Protein AF-A0A4P6JLP0-F1 (afdb_monomer)

Organism: Ktedonosporobacter rubrisoli (NCBI:txid2509675)

Solvent-accessible surface area (backbone atoms only — not comparable to full-atom values): 18910 Å² total; per-residue (Å²): 114,84,68,71,49,72,68,61,46,34,69,76,39,61,68,60,22,51,52,50,53,53,49,49,52,59,47,71,65,43,81,76,51,54,74,68,53,52,39,51,49,50,52,50,49,28,46,74,47,78,43,69,52,71,63,39,50,33,46,54,46,51,35,43,76,72,69,50,52,74,64,57,56,50,51,51,42,60,55,34,20,90,75,70,31,54,70,46,33,48,55,49,49,55,46,51,52,51,52,33,56,62,68,67,58,84,73,86,77,82,74,86,75,62,82,87,72,53,50,94,35,85,45,76,57,68,68,62,45,52,55,34,38,73,75,35,54,69,57,26,53,50,51,48,52,53,40,23,55,49,60,33,43,78,97,59,53,67,44,55,53,26,54,49,50,47,48,48,24,33,75,71,63,47,64,53,74,69,34,54,54,33,50,53,52,21,45,75,47,70,46,47,74,65,38,54,54,44,50,37,61,44,41,29,80,83,33,53,70,39,21,49,52,39,48,51,42,51,49,41,59,75,36,71,40,52,97,43,71,70,43,68,75,33,53,24,43,34,41,57,76,41,81,46,81,44,85,73,41,77,68,50,96,86,46,42,27,33,35,38,40,40,37,33,34,40,39,36,72,32,38,34,36,44,34,47,34,44,31,44,31,48,34,45,83,68,62,24,31,41,36,39,37,40,32,41,39,42,38,27,52,78,80,39,46,32,32,36,35,32,39,37,39,37,37,29,41,69,87,54,46,32,44,34,40,36,35,41,42,77,70,46,25,31,75,72,29,48,40,32,37,36,39,34,44,37,41,36,48,91,55,41,31,41,36,38,38,35,34,33,51,53,120

InterPro domains:
  IPR003779 Alkyl hydroperoxide reductase AhpD/CMD-like 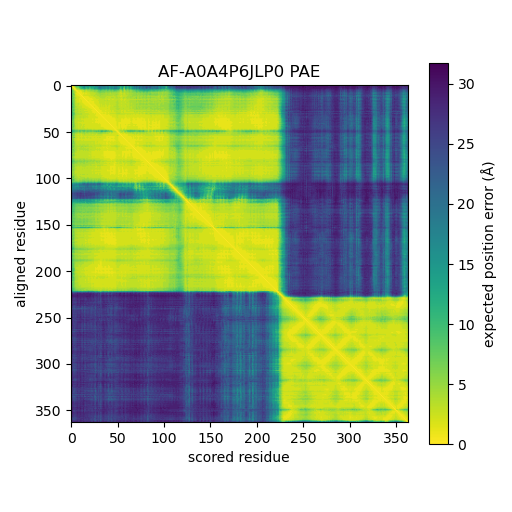[PF02627] (139-218)
  IPR021607 Protein of unknown function DUF3224 [PF11528] (239-353)
  IPR023159 SO1590-like superfamily [G3DSA:2.40.350.10] (233-363)
  IPR023159 SO1590-like superfamily [SSF159238] (255-354)
  IPR029032 AhpD-like [G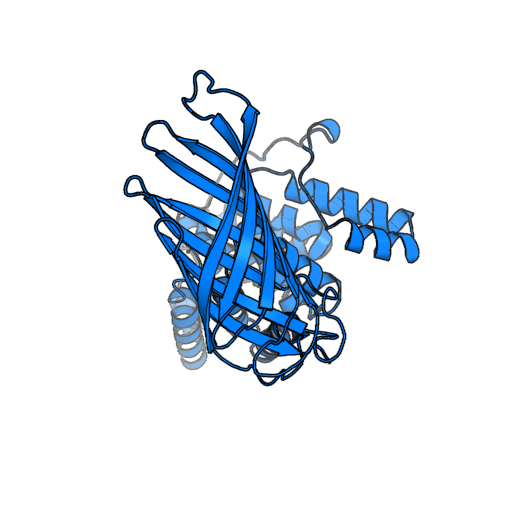3DSA:1.20.1290.10] (2-231)
  IPR029032 AhpD-like [SSF69118] (7-223)
  IPR052512 4-carboxymuconolactone decarboxylase/NDH-1 regulator [PTHR33570] (131-222)

Sequence (363 aa):
MKLASEERVMALDPVFGQMGIEAGRSIWSIEELTMREKTFLCLVADVCHPHLGLPFELHVGMGMKQGLTLEDFREVLRHLGPYAGYTACAMAFERLIEIARQMGIKEPLESPRPEADVALAPGYPTGVLDDLRQLDETFAAYVASHAHRVFGRGRLSRRERTLIWLAVDVLYQTLDASFLAHVDLALQSGVSRQDLRAVFRFLAEFGLPKAWRGLHALNNYFGRLPETRQYGPIASEIEVMDYQVKSIAERDESGLSLIETRLLEKFTGGLVGMGWADHVRVVSIDGSATFTGVERIKGTLDGLTGSFTLTATGSTDSAGMVHGNWEVVPGSGTGELTSLRGHGEFTAQEHHASNTTTYWFAS

Mean predicted aligned error: 13.91 Å

Radius of gyration: 25.79 Å; Cα contacts (8 Å, |Δi|>4): 644; chains: 1; bounding box: 56×48×69 Å

Nearest PDB structures (foldseek):
  2q03-assembly1_B  TM=9.236E-01  e=1.737E-08  Shewanella denitrificans OS217
  2ooj-assembly1_B  TM=7.298E-01  e=6.660E-07  Shewanella oneidensis MR-1
  8xua-assembly2_D  TM=3.296E-01  e=1.671E+00  Vibrio harveyi
  7brs-assembly4_D  TM=3.087E-01  e=1.178E+00  Escherichia coli K-12

Secondary structure (DSSP, 8-state):
-PPP-HHHHHTT-HHHHHHHHHHHHHHHT-TTS-HHHHHHHHHHHHHHTT-TTHHHHHHHHHHHHTT--HHHHHHHHHHHHHHH-HHHHHHHHHHHHHHHHHTT---PPPPPPPGGG------S-HHHHHHHHHH-HHHHHHHHHHHHHHHT-SSS-HHHHHHHHHHHHHHHT--SHHHHHHHHHHHHTT--HHHHHHHHHHHGGG-HHHHHHHHHHHHHHHTSS-S---EEEEEEEEEEEEEEEEEEE---TTS-EEEEEEEEEEEEESEEEEEEEEEEEEE-TTS-EEEEEEEEEEEEETTEEEEEEEEEEEEE-TTS-EEEEEEEPTT---GGGTTEEEEEEEEEETTEEEEEEEEEE--

pLDDT: mean 90.1, std 11.22, range [40.38, 98.69]

Structure (mmCIF, N/CA/C/O backbone):
data_AF-A0A4P6JLP0-F1
#
_entry.id   AF-A0A4P6JLP0-F1
#
loop_
_atom_site.group_PDB
_atom_site.id
_atom_site.type_symbol
_atom_site.label_atom_id
_atom_site.label_alt_id
_atom_site.label_comp_id
_atom_site.label_asym_id
_atom_site.label_entity_id
_atom_site.label_seq_id
_atom_site.pdbx_PDB_ins_code
_atom_site.Cartn_x
_atom_site.Cartn_y
_atom_site.Cartn_z
_atom_site.occupancy
_atom_site.B_iso_or_equiv
_atom_site.auth_seq_id
_atom_site.auth_comp_id
_atom_site.auth_asym_id
_atom_site.auth_atom_id
_atom_site.pdbx_PDB_model_num
ATOM 1 N N . MET A 1 1 ? -9.140 6.592 36.413 1.00 46.56 1 MET A N 1
ATOM 2 C CA . MET A 1 1 ? -9.675 5.253 36.075 1.00 46.56 1 MET A CA 1
ATOM 3 C C . MET A 1 1 ? -8.513 4.402 35.578 1.00 46.56 1 MET A C 1
ATOM 5 O O . MET A 1 1 ? -7.667 4.956 34.885 1.00 46.56 1 MET A O 1
ATOM 9 N N . LYS A 1 2 ? -8.400 3.120 35.959 1.00 51.47 2 LYS A N 1
ATOM 10 C CA . LYS A 1 2 ? -7.419 2.227 35.312 1.00 51.47 2 LYS A CA 1
ATOM 11 C C . LYS A 1 2 ? -7.841 2.063 33.847 1.00 51.47 2 LYS A C 1
ATOM 13 O O . LYS A 1 2 ? -9.028 1.876 33.595 1.00 51.47 2 LYS A O 1
ATOM 18 N N . LEU A 1 3 ? -6.890 2.177 32.918 1.00 54.88 3 LEU A N 1
ATOM 19 C CA . LEU A 1 3 ? -7.106 1.864 31.502 1.00 54.88 3 LEU A CA 1
ATOM 20 C C . LEU A 1 3 ? -7.771 0.493 31.369 1.00 54.88 3 LEU A C 1
ATOM 22 O O . LEU A 1 3 ? -7.508 -0.394 32.187 1.00 54.88 3 LEU A O 1
ATOM 26 N N . ALA A 1 4 ? -8.608 0.328 30.345 1.00 61.25 4 ALA A N 1
ATOM 27 C CA . ALA A 1 4 ? -9.139 -0.977 30.002 1.00 61.25 4 ALA A CA 1
ATOM 28 C C . ALA A 1 4 ? -8.006 -2.026 29.937 1.00 61.25 4 ALA A C 1
ATOM 30 O O . ALA A 1 4 ? -6.900 -1.737 29.470 1.00 61.25 4 ALA A O 1
ATOM 31 N N . SER A 1 5 ? -8.258 -3.211 30.492 1.00 69.56 5 SER A N 1
ATOM 32 C CA . SER A 1 5 ? -7.281 -4.294 30.644 1.00 69.56 5 SER A CA 1
ATOM 33 C C . SER A 1 5 ? -7.832 -5.596 30.071 1.00 69.56 5 SER A C 1
ATOM 35 O O . SER A 1 5 ? -9.046 -5.748 29.933 1.00 69.56 5 SER A O 1
ATOM 37 N N . GLU A 1 6 ? -6.945 -6.554 29.794 1.00 74.50 6 GLU A N 1
ATOM 38 C CA . GLU A 1 6 ? -7.311 -7.927 29.409 1.00 74.50 6 GLU A CA 1
ATOM 39 C C . GLU A 1 6 ? -8.303 -8.550 30.409 1.00 74.50 6 GLU A C 1
ATOM 41 O O . GLU A 1 6 ? -9.245 -9.232 30.014 1.00 74.50 6 GLU A O 1
ATOM 46 N N . GLU A 1 7 ? -8.179 -8.213 31.698 1.00 81.38 7 GLU A N 1
ATOM 47 C CA . GLU A 1 7 ? -9.108 -8.630 32.758 1.00 81.38 7 GLU A CA 1
ATOM 48 C C . GLU A 1 7 ? -10.558 -8.203 32.481 1.00 81.38 7 GLU A C 1
ATOM 50 O O . GLU A 1 7 ? -11.483 -8.952 32.784 1.00 81.38 7 GLU A O 1
ATOM 55 N N . ARG A 1 8 ? -10.783 -7.021 31.881 1.00 82.94 8 ARG A N 1
ATOM 56 C CA . ARG A 1 8 ? -12.138 -6.570 31.516 1.00 82.94 8 ARG A CA 1
ATOM 57 C C . ARG A 1 8 ? -12.724 -7.399 30.382 1.00 82.94 8 ARG A C 1
ATOM 59 O O . ARG A 1 8 ? -13.932 -7.587 30.380 1.00 82.94 8 ARG A O 1
ATOM 66 N N . VAL A 1 9 ? -11.904 -7.880 29.447 1.00 83.94 9 VAL A N 1
ATOM 67 C CA . VAL A 1 9 ? -12.363 -8.745 28.349 1.00 83.94 9 VAL A CA 1
ATOM 68 C C . VAL A 1 9 ? -12.679 -10.141 28.887 1.00 83.94 9 VAL A C 1
ATOM 70 O O . VAL A 1 9 ? -13.755 -10.664 28.618 1.00 83.94 9 VAL A O 1
ATOM 73 N N . MET A 1 10 ? -11.807 -10.694 29.738 1.00 87.19 10 MET A N 1
ATOM 74 C CA . MET A 1 10 ? -12.040 -11.972 30.428 1.00 87.19 10 MET A CA 1
ATOM 75 C C . MET A 1 10 ? -13.300 -11.959 31.301 1.00 87.19 10 MET A C 1
ATOM 77 O O . MET A 1 10 ? -13.965 -12.982 31.442 1.00 87.19 10 MET A O 1
ATOM 81 N N . ALA A 1 11 ? -13.637 -10.804 31.882 1.00 89.88 11 ALA A N 1
ATOM 82 C CA . ALA A 1 11 ? -14.841 -10.633 32.688 1.00 89.88 11 ALA A CA 1
ATOM 83 C C . ALA A 1 11 ? -16.141 -10.580 31.865 1.00 89.88 11 ALA A C 1
ATOM 85 O O . ALA A 1 11 ? -17.209 -10.746 32.450 1.00 89.88 11 ALA A O 1
ATOM 86 N N . LEU A 1 12 ? -16.077 -10.338 30.546 1.00 88.44 12 LEU A N 1
ATOM 87 C CA . LEU A 1 12 ? -17.263 -10.398 29.681 1.00 88.44 12 LEU A CA 1
ATOM 88 C C . LEU A 1 12 ? -17.727 -11.843 29.510 1.00 88.44 12 LEU A C 1
ATOM 90 O O . LEU A 1 12 ? -18.896 -12.150 29.719 1.00 88.44 12 LEU A O 1
ATOM 94 N N . ASP A 1 13 ? -16.790 -12.707 29.131 1.00 94.56 13 ASP A N 1
ATOM 95 C CA . ASP A 1 13 ? -16.956 -14.149 29.015 1.00 94.56 13 ASP A CA 1
ATOM 96 C C . ASP A 1 13 ? -15.547 -14.778 28.984 1.00 94.56 13 ASP A C 1
ATOM 98 O O . ASP A 1 13 ? -14.729 -14.362 28.159 1.00 94.56 13 ASP A O 1
ATOM 102 N N . PRO A 1 14 ? -15.213 -15.745 29.858 1.00 91.94 14 PRO A N 1
ATOM 103 C CA . PRO A 1 14 ? -13.857 -16.295 29.922 1.00 91.94 14 PRO A CA 1
ATOM 104 C C . PRO A 1 14 ? -13.408 -17.041 28.659 1.00 91.94 14 PRO A C 1
ATOM 106 O O . PRO A 1 14 ? -12.216 -17.048 28.357 1.00 91.94 14 PRO A O 1
ATOM 109 N N . VAL A 1 15 ? -14.332 -17.672 27.925 1.00 94.88 15 VAL A N 1
ATOM 110 C CA . VAL A 1 15 ? -14.012 -18.401 26.687 1.00 94.88 15 VAL A CA 1
ATOM 111 C C . VAL A 1 15 ? -13.722 -17.400 25.578 1.00 94.88 15 VAL A C 1
ATOM 113 O O . VAL A 1 15 ? -12.675 -17.466 24.937 1.00 94.88 15 VAL A O 1
ATOM 116 N N . PHE A 1 16 ? -14.607 -16.423 25.397 1.00 92.56 16 PHE A N 1
ATOM 117 C CA . PHE A 1 16 ? -14.419 -15.349 24.430 1.00 92.56 16 PHE A CA 1
ATOM 118 C C . PHE A 1 16 ? -13.196 -14.490 24.759 1.00 92.56 16 PHE A C 1
ATOM 120 O O . PHE A 1 16 ? -12.440 -14.124 23.863 1.00 92.56 16 PHE A O 1
ATOM 127 N N . GLY A 1 17 ? -12.964 -14.193 26.037 1.00 90.44 17 GLY A N 1
ATOM 128 C CA . GLY A 1 17 ? -11.796 -13.446 26.483 1.00 90.44 17 GLY A CA 1
ATOM 129 C C . GLY A 1 17 ? -10.494 -14.149 26.119 1.00 90.44 17 GLY A C 1
ATOM 130 O O . GLY A 1 17 ? -9.594 -13.511 25.575 1.00 90.44 17 GLY A O 1
ATOM 131 N N . GLN A 1 18 ? -10.422 -15.469 26.317 1.00 90.56 18 GLN A N 1
ATOM 132 C CA . GLN A 1 18 ? -9.272 -16.268 25.900 1.00 90.56 18 GLN A CA 1
ATOM 133 C C . GLN A 1 18 ? -9.076 -16.225 24.376 1.00 90.56 18 GLN A C 1
ATOM 135 O O . GLN A 1 18 ? -7.961 -15.984 23.914 1.00 90.56 18 GLN A O 1
ATOM 140 N N . MET A 1 19 ? -10.157 -16.376 23.599 1.00 92.69 19 MET A N 1
ATOM 141 C CA . MET A 1 19 ? -10.112 -16.254 22.134 1.00 92.69 19 MET A CA 1
ATOM 142 C C . MET A 1 19 ? -9.609 -14.872 21.689 1.00 92.69 19 MET A C 1
ATOM 144 O O . MET A 1 19 ? -8.778 -14.779 20.789 1.00 92.69 19 MET A O 1
ATOM 148 N N . GLY A 1 20 ? -10.079 -13.798 22.330 1.00 88.25 20 GLY A N 1
ATOM 149 C CA . GLY A 1 20 ? -9.654 -12.428 22.041 1.00 88.25 20 GLY A CA 1
ATOM 150 C C . GLY A 1 20 ? -8.182 -12.177 22.374 1.00 88.25 20 GLY A C 1
ATOM 151 O O . GLY A 1 20 ? -7.480 -11.532 21.602 1.00 88.25 20 GLY A O 1
ATOM 152 N N . ILE A 1 21 ? -7.679 -12.732 23.481 1.00 86.44 21 ILE A N 1
ATOM 153 C CA . ILE A 1 21 ? -6.253 -12.653 23.839 1.00 86.44 21 ILE A CA 1
ATOM 154 C C . ILE A 1 21 ? -5.390 -13.369 22.792 1.00 86.44 21 ILE A C 1
ATOM 156 O O . ILE A 1 21 ? -4.334 -12.863 22.411 1.00 86.44 21 ILE A O 1
ATOM 160 N N . GLU A 1 22 ? -5.815 -14.542 22.322 1.00 89.06 22 GLU A N 1
ATOM 161 C CA . GLU A 1 22 ? -5.103 -15.297 21.285 1.00 89.06 22 GLU A CA 1
ATOM 162 C C . GLU A 1 22 ? -5.106 -14.572 19.934 1.00 89.06 22 GLU A C 1
ATOM 164 O O . GLU A 1 22 ? -4.049 -14.460 19.308 1.00 89.06 22 GLU A O 1
ATOM 169 N N . ALA A 1 23 ? -6.252 -14.017 19.526 1.00 88.56 23 ALA A N 1
ATOM 170 C CA . ALA A 1 23 ? -6.364 -13.193 18.324 1.00 88.56 23 ALA A CA 1
ATOM 171 C C . ALA A 1 23 ? -5.429 -11.976 18.396 1.00 88.56 23 ALA A C 1
ATO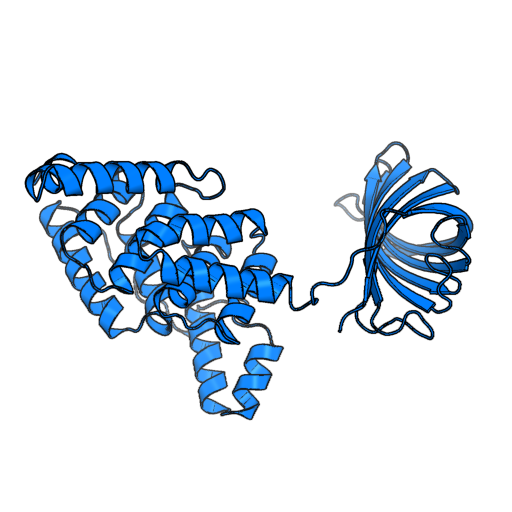M 173 O O . ALA A 1 23 ? -4.566 -11.812 17.528 1.00 88.56 23 ALA A O 1
ATOM 174 N N . GLY A 1 24 ? -5.493 -11.233 19.507 1.00 87.94 24 GLY A N 1
ATOM 175 C CA . GLY A 1 24 ? -4.616 -10.099 19.771 1.00 87.94 24 GLY A CA 1
ATOM 176 C C . GLY A 1 24 ? -3.138 -10.485 19.674 1.00 87.94 24 GLY A C 1
ATOM 177 O O . GLY A 1 24 ? -2.372 -9.858 18.943 1.00 87.94 24 GLY A O 1
ATOM 178 N N . ARG A 1 25 ? -2.705 -11.558 20.353 1.00 88.75 25 ARG A N 1
ATOM 179 C CA . ARG A 1 25 ? -1.309 -12.037 20.272 1.00 88.75 25 ARG A CA 1
ATOM 180 C C . ARG A 1 25 ? -0.864 -12.275 18.831 1.00 88.75 25 ARG A C 1
ATOM 182 O O . ARG A 1 25 ? 0.259 -11.905 18.492 1.00 88.75 25 ARG A O 1
ATOM 189 N N . SER A 1 26 ? -1.734 -12.842 17.994 1.00 90.25 26 SER A N 1
ATOM 190 C CA . SER A 1 26 ? -1.414 -13.124 16.596 1.00 90.25 26 SER A CA 1
ATOM 191 C C . SER A 1 26 ? -1.203 -11.858 15.763 1.00 90.25 26 SER A C 1
ATOM 193 O O . SER A 1 26 ? -0.281 -11.828 14.947 1.00 90.25 26 SER A O 1
ATOM 195 N N . ILE A 1 27 ? -2.023 -10.815 15.936 1.00 92.81 27 ILE A N 1
ATOM 196 C CA . ILE A 1 27 ? -1.841 -9.564 15.180 1.00 92.81 27 ILE A CA 1
ATOM 197 C C . ILE A 1 27 ? -0.641 -8.761 15.695 1.00 92.81 27 ILE A C 1
ATOM 199 O O . ILE A 1 27 ? 0.082 -8.134 14.914 1.00 92.81 27 ILE A O 1
ATOM 203 N N . TRP A 1 28 ? -0.364 -8.824 17.002 1.00 93.00 28 TRP A N 1
ATOM 204 C CA . TRP A 1 28 ? 0.764 -8.122 17.612 1.00 93.00 28 TRP A CA 1
ATOM 205 C C . TRP A 1 28 ? 2.110 -8.762 17.260 1.00 93.00 28 TRP A C 1
ATOM 207 O O . TRP A 1 28 ? 3.100 -8.034 17.190 1.00 93.00 28 TRP A O 1
ATOM 217 N N . SER A 1 29 ? 2.152 -10.061 16.940 1.00 93.88 29 SER A N 1
ATOM 218 C CA . SER A 1 29 ? 3.368 -10.763 16.496 1.00 93.88 29 SER A CA 1
ATOM 219 C C . SER A 1 29 ? 3.775 -10.516 15.037 1.00 93.88 29 SER A C 1
ATOM 221 O O . SER A 1 29 ? 4.809 -11.013 14.612 1.00 93.88 29 SER A O 1
ATOM 223 N N . ILE A 1 30 ? 2.988 -9.779 14.246 1.00 96.75 30 ILE A N 1
ATOM 224 C CA . ILE A 1 30 ? 3.308 -9.488 12.835 1.00 96.75 30 ILE A CA 1
ATOM 225 C C . ILE A 1 30 ? 4.519 -8.543 12.759 1.00 96.75 30 ILE A C 1
ATOM 227 O O . ILE A 1 30 ? 4.396 -7.367 13.088 1.00 96.75 30 ILE A O 1
ATOM 231 N N . GLU A 1 31 ? 5.689 -9.026 12.354 1.00 97.06 31 GLU A N 1
ATOM 232 C CA . GLU A 1 31 ? 6.945 -8.254 12.410 1.00 97.06 31 GLU A CA 1
ATOM 233 C C . GLU A 1 31 ? 7.046 -7.168 11.331 1.00 97.06 31 GLU A C 1
ATOM 235 O O . GLU A 1 31 ? 7.749 -6.177 11.511 1.00 97.06 31 GLU A O 1
ATOM 240 N N . GLU A 1 32 ? 6.303 -7.311 10.232 1.00 97.50 32 GLU A N 1
ATOM 241 C CA . GLU A 1 32 ? 6.365 -6.395 9.086 1.00 97.50 32 GLU A CA 1
ATOM 242 C C . GLU A 1 32 ? 5.659 -5.051 9.327 1.00 97.50 32 GLU A C 1
ATOM 244 O O . GLU A 1 32 ? 5.803 -4.111 8.544 1.00 97.50 32 GLU A O 1
ATOM 249 N N . LEU A 1 33 ? 4.877 -4.954 10.407 1.00 97.81 33 LEU A N 1
ATOM 250 C CA . LEU A 1 33 ? 4.168 -3.742 10.805 1.00 97.81 33 LEU A CA 1
ATOM 251 C C . LEU A 1 33 ? 4.688 -3.250 12.153 1.00 97.81 33 LEU A C 1
ATOM 253 O O . LEU A 1 33 ? 4.747 -3.990 13.141 1.00 97.81 33 LEU A O 1
ATOM 257 N N . THR A 1 34 ? 4.996 -1.961 12.218 1.00 96.88 34 THR A N 1
ATOM 258 C CA . THR A 1 34 ? 5.380 -1.298 13.462 1.00 96.88 34 THR A CA 1
ATOM 259 C C . THR A 1 34 ? 4.216 -1.271 14.453 1.00 96.88 34 THR A C 1
ATOM 261 O O . THR A 1 34 ? 3.038 -1.314 14.093 1.00 96.88 34 THR A O 1
ATOM 264 N N . MET A 1 35 ? 4.534 -1.134 15.741 1.00 95.25 35 MET A N 1
ATOM 265 C CA . MET A 1 35 ? 3.522 -1.003 16.798 1.00 95.25 35 MET A CA 1
ATOM 266 C C . MET A 1 35 ? 2.599 0.210 16.595 1.00 95.25 35 MET A C 1
ATOM 268 O O . MET A 1 35 ? 1.397 0.141 16.869 1.00 95.25 35 MET A O 1
ATOM 272 N N . ARG A 1 36 ? 3.150 1.303 16.054 1.00 96.81 36 ARG A N 1
ATOM 273 C CA . ARG A 1 36 ? 2.400 2.512 15.699 1.00 96.81 36 ARG A CA 1
ATOM 274 C C . ARG A 1 36 ? 1.401 2.239 14.574 1.00 96.81 36 ARG A C 1
ATOM 276 O O . ARG A 1 36 ? 0.225 2.548 14.734 1.00 96.81 36 ARG A O 1
ATOM 283 N N . GLU A 1 37 ? 1.832 1.590 13.494 1.00 98.00 37 GLU A N 1
ATOM 284 C CA . GLU A 1 37 ? 0.950 1.222 12.376 1.00 98.00 37 GLU A CA 1
ATOM 285 C C . GLU A 1 37 ? -0.167 0.276 12.819 1.00 98.00 37 GLU A C 1
ATOM 287 O O . GLU A 1 37 ? -1.330 0.531 12.521 1.00 98.00 37 GLU A O 1
ATOM 292 N N . LYS A 1 38 ? 0.153 -0.766 13.595 1.00 98.06 38 LYS A N 1
ATOM 293 C CA . LYS A 1 38 ? -0.845 -1.690 14.159 1.00 98.06 38 LYS A CA 1
ATOM 294 C C . LYS A 1 38 ? -1.896 -0.955 14.993 1.00 98.06 38 LYS A C 1
ATOM 296 O O . LYS A 1 38 ? -3.091 -1.182 14.828 1.00 98.06 38 LYS A O 1
ATOM 301 N N . THR A 1 39 ? -1.469 -0.019 15.840 1.00 97.62 39 THR A N 1
ATOM 302 C CA . THR A 1 39 ? -2.396 0.793 16.642 1.00 97.62 39 THR A CA 1
ATOM 303 C C . THR A 1 39 ? -3.299 1.665 15.770 1.00 97.62 39 THR A C 1
ATOM 305 O O . THR A 1 39 ? -4.488 1.810 16.055 1.00 97.62 39 THR A O 1
ATOM 308 N N . PHE A 1 40 ? -2.769 2.233 14.687 1.00 98.38 40 PHE A N 1
ATOM 309 C CA . PHE A 1 40 ? -3.585 2.989 13.743 1.00 98.38 40 PHE A CA 1
ATOM 310 C C . PHE A 1 40 ? -4.579 2.093 13.013 1.00 98.38 40 PHE A C 1
ATOM 312 O O . PHE A 1 40 ? -5.743 2.464 12.931 1.00 98.38 40 PHE A O 1
ATOM 319 N N . LEU A 1 41 ? -4.177 0.899 12.574 1.00 98.31 41 LEU A N 1
ATOM 320 C CA . LEU A 1 41 ? -5.074 -0.073 11.944 1.00 98.31 41 LEU A CA 1
ATOM 321 C C . LEU A 1 41 ? -6.211 -0.517 12.883 1.00 98.31 41 LEU A C 1
ATOM 323 O O . LEU A 1 41 ? -7.352 -0.605 12.431 1.00 98.31 41 LEU A O 1
ATOM 327 N N . CYS A 1 42 ? -5.943 -0.706 14.181 1.00 97.44 42 CYS A N 1
ATOM 328 C CA . CYS A 1 42 ? -6.987 -0.897 15.197 1.00 97.44 42 CYS A CA 1
ATOM 329 C C . CYS A 1 42 ? -7.992 0.267 15.204 1.00 97.44 42 CYS A C 1
ATOM 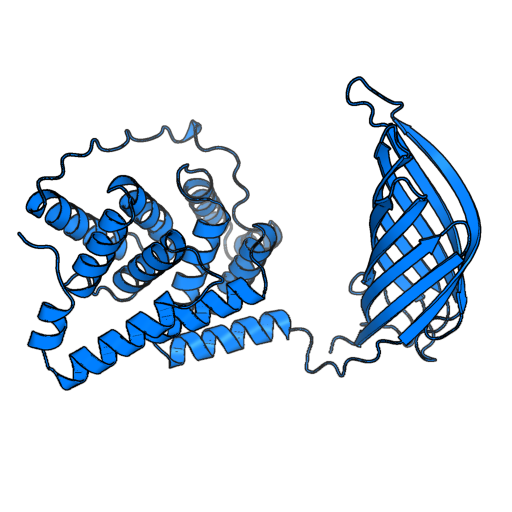331 O O . CYS A 1 42 ? -9.200 0.044 15.155 1.00 97.44 42 CYS A O 1
ATOM 333 N N . LEU A 1 43 ? -7.501 1.513 15.203 1.00 97.69 43 LEU A N 1
ATOM 334 C CA . LEU A 1 43 ? -8.359 2.701 15.187 1.00 97.69 43 LEU A CA 1
ATOM 335 C C . LEU A 1 43 ? -9.210 2.771 13.911 1.00 97.69 43 LEU A C 1
ATOM 337 O O . LEU A 1 43 ? -10.386 3.119 13.977 1.00 97.69 43 LEU A O 1
ATOM 341 N N . VAL A 1 44 ? -8.641 2.420 12.752 1.00 98.12 44 VAL A N 1
ATOM 342 C CA . VAL A 1 44 ? -9.396 2.330 11.493 1.00 98.12 44 VAL A CA 1
ATOM 343 C C . VAL A 1 44 ? -10.520 1.305 11.617 1.00 98.12 44 VAL A C 1
ATOM 345 O O . VAL A 1 44 ? -11.655 1.605 11.243 1.00 98.12 44 VAL A O 1
ATOM 348 N N . ALA A 1 45 ? -10.228 0.123 12.166 1.00 97.50 45 ALA A N 1
ATOM 349 C CA . ALA A 1 45 ? -11.215 -0.933 12.351 1.00 97.50 45 ALA A CA 1
ATOM 350 C C . ALA A 1 45 ? -12.365 -0.512 13.274 1.00 97.50 45 ALA A C 1
ATOM 352 O O . ALA A 1 45 ? -13.525 -0.709 12.911 1.00 97.50 45 ALA A O 1
ATOM 353 N N . ASP A 1 46 ? -12.066 0.142 14.397 1.00 97.19 46 ASP A N 1
ATOM 354 C CA . ASP A 1 46 ? -13.080 0.633 15.338 1.00 97.19 46 ASP A CA 1
ATOM 355 C C . ASP A 1 46 ? -13.954 1.764 14.771 1.00 97.19 46 ASP A C 1
ATOM 357 O O . ASP A 1 46 ? -15.076 1.981 15.233 1.00 97.19 46 ASP A O 1
ATOM 361 N N . VAL A 1 47 ? -13.443 2.531 13.802 1.00 97.50 47 VAL A N 1
ATOM 362 C CA . VAL A 1 47 ? -14.209 3.590 13.126 1.00 97.50 47 VAL A CA 1
ATOM 363 C C . VAL A 1 47 ? -15.069 3.002 12.008 1.00 97.50 47 VAL A C 1
ATOM 365 O O . VAL A 1 47 ? -16.245 3.343 11.897 1.00 97.50 47 VAL A O 1
ATOM 368 N N . CYS A 1 48 ? -14.510 2.100 11.196 1.00 95.81 48 CYS A N 1
ATOM 369 C CA . CYS A 1 48 ? -15.225 1.460 10.086 1.00 95.81 48 CYS A CA 1
ATOM 370 C C . CYS A 1 48 ? -16.295 0.472 10.576 1.00 95.81 48 CYS A C 1
ATOM 372 O O . CYS A 1 48 ? -17.292 0.210 9.899 1.00 95.81 48 CYS A O 1
ATOM 374 N N . HIS A 1 49 ? -16.095 -0.122 11.746 1.00 88.88 49 HIS A N 1
ATOM 375 C CA . HIS A 1 49 ? -17.112 -0.867 12.476 1.00 88.88 49 HIS A CA 1
ATOM 376 C C . HIS A 1 49 ? -17.309 -0.087 13.754 1.00 88.88 49 HIS A C 1
ATOM 378 O O . HIS A 1 49 ? -16.460 -0.287 14.605 1.00 88.88 49 HIS A O 1
ATOM 384 N N . PRO A 1 50 ? -18.314 0.812 13.866 1.00 77.81 50 PRO A N 1
ATOM 385 C CA . PRO A 1 50 ? -18.410 1.872 14.884 1.00 77.81 50 PRO A CA 1
ATOM 386 C C . PRO A 1 50 ? -18.529 1.327 16.323 1.00 77.81 50 PRO A C 1
ATOM 388 O O . PRO A 1 50 ? -19.496 1.550 17.048 1.00 77.81 50 PRO A O 1
ATOM 391 N N . HIS A 1 51 ? -17.504 0.605 16.751 1.00 87.62 51 HIS A N 1
ATOM 392 C CA . HIS A 1 51 ? -17.328 -0.159 17.972 1.00 87.62 51 HIS A CA 1
ATOM 393 C C . HIS A 1 51 ? -16.571 0.716 18.966 1.00 87.62 51 HIS A C 1
ATOM 395 O O . HIS A 1 51 ? -15.593 0.315 19.595 1.00 87.62 51 HIS A O 1
ATOM 401 N N . LEU A 1 52 ? -17.066 1.939 19.145 1.00 91.44 52 LEU A N 1
ATOM 402 C CA . LEU A 1 52 ? -16.441 2.989 19.950 1.00 91.44 52 LEU A CA 1
ATOM 403 C C . LEU A 1 52 ? -16.558 2.737 21.474 1.00 91.44 52 LEU A C 1
ATOM 405 O O . LEU A 1 52 ? -16.396 3.641 22.289 1.00 91.44 52 LEU A O 1
ATOM 409 N N . GLY A 1 53 ? -16.861 1.498 21.872 1.00 90.38 53 GLY A N 1
ATOM 410 C CA . GLY A 1 53 ? -16.981 1.039 23.253 1.00 90.38 53 GLY A CA 1
ATOM 411 C C . GLY A 1 53 ? -15.647 0.569 23.839 1.00 90.38 53 GLY A C 1
ATOM 412 O O . GLY A 1 53 ? -14.645 1.282 23.798 1.00 90.38 53 GLY A O 1
ATOM 413 N N . LEU A 1 54 ? -15.644 -0.635 24.423 1.00 88.69 54 LEU A N 1
ATOM 414 C CA . LEU A 1 54 ? -14.460 -1.232 25.055 1.00 88.69 54 LEU A CA 1
ATOM 415 C C . LEU A 1 54 ? -13.253 -1.391 24.099 1.00 88.69 54 LEU A C 1
ATOM 417 O O . LEU A 1 54 ? -12.157 -1.036 24.534 1.00 88.69 54 LEU A O 1
ATOM 421 N N . PRO A 1 55 ? -13.401 -1.866 22.840 1.00 89.81 55 PRO A N 1
ATOM 422 C CA . PRO A 1 55 ? -12.263 -2.032 21.926 1.00 89.81 55 PRO A CA 1
ATOM 423 C C . PRO A 1 55 ? -11.529 -0.717 21.645 1.00 89.81 55 PRO A C 1
ATOM 425 O O . PRO A 1 55 ? -10.327 -0.623 21.878 1.00 89.81 55 PRO A O 1
ATOM 428 N N . PHE A 1 56 ? -12.266 0.338 21.289 1.00 94.69 56 PHE A N 1
ATOM 429 C CA . PHE A 1 56 ? -11.692 1.664 21.045 1.00 94.69 56 PHE A CA 1
ATOM 430 C C . PHE A 1 56 ? -10.942 2.223 22.263 1.00 94.69 56 PHE A C 1
ATOM 432 O O . PHE A 1 56 ? -9.849 2.773 22.133 1.00 94.69 56 PHE A O 1
ATOM 439 N N . GLU A 1 57 ? -11.484 2.041 23.474 1.00 93.12 57 GLU A N 1
ATOM 440 C CA . GLU A 1 57 ? -10.807 2.437 24.718 1.00 93.12 57 GLU A CA 1
ATOM 441 C C . GLU A 1 57 ? -9.497 1.659 24.938 1.00 93.12 57 GLU A C 1
ATOM 443 O O . GLU A 1 57 ? -8.487 2.252 25.330 1.00 93.12 57 GLU A O 1
ATOM 448 N N . LEU A 1 58 ? -9.496 0.349 24.666 1.00 90.06 58 LEU A N 1
ATOM 449 C CA . LEU A 1 58 ? -8.309 -0.504 24.760 1.00 90.06 58 LEU A CA 1
ATOM 450 C C . LEU A 1 58 ? -7.231 -0.073 23.762 1.00 90.06 58 LEU A C 1
ATOM 452 O O . LEU A 1 58 ? -6.081 0.117 24.162 1.00 90.06 58 LEU A O 1
ATOM 456 N N . HIS A 1 59 ? -7.593 0.122 22.493 1.00 94.25 59 HIS A N 1
ATOM 457 C CA . HIS A 1 59 ? -6.649 0.472 21.432 1.00 94.25 59 HIS A CA 1
ATOM 458 C C . HIS A 1 59 ? -6.022 1.856 21.644 1.00 94.25 59 HIS A C 1
ATOM 460 O O . HIS A 1 59 ? -4.797 1.988 21.571 1.00 94.25 59 HIS A O 1
ATOM 466 N N . VAL A 1 60 ? -6.821 2.870 22.005 1.00 94.50 60 VAL A N 1
ATOM 467 C CA . VAL A 1 60 ? -6.304 4.201 22.378 1.00 94.50 60 VAL A CA 1
ATOM 468 C C . VAL A 1 60 ? -5.385 4.096 23.596 1.00 94.50 60 VAL A C 1
ATOM 470 O O . VAL A 1 60 ? -4.267 4.615 23.589 1.00 94.50 60 VAL A O 1
ATOM 473 N N . GLY A 1 61 ? -5.820 3.378 24.633 1.00 91.44 61 GLY A N 1
ATOM 474 C CA . GLY A 1 61 ? -5.053 3.194 25.861 1.00 91.44 61 GLY A CA 1
ATOM 475 C C . GLY A 1 61 ? -3.699 2.520 25.650 1.00 91.44 61 GLY A C 1
ATOM 476 O O . GLY A 1 61 ? -2.691 2.929 26.228 1.00 91.44 61 GLY A O 1
ATOM 477 N N . MET A 1 62 ? -3.664 1.484 24.819 1.00 90.12 62 MET A N 1
ATOM 478 C CA . MET A 1 62 ? -2.447 0.765 24.458 1.00 90.12 62 MET A CA 1
ATOM 479 C C . MET A 1 62 ? -1.513 1.629 23.606 1.00 90.12 62 MET A C 1
ATOM 481 O O . MET A 1 62 ? -0.320 1.678 23.904 1.00 90.12 62 MET A O 1
ATOM 485 N N . GLY A 1 63 ? -2.034 2.366 22.624 1.00 93.44 63 GLY A N 1
ATOM 486 C CA . GLY A 1 63 ? -1.229 3.308 21.848 1.00 93.44 63 GLY A CA 1
ATOM 487 C C . GLY A 1 63 ? -0.577 4.386 22.712 1.00 93.44 63 GLY A C 1
ATOM 488 O O . GLY A 1 63 ? 0.615 4.656 22.578 1.00 93.44 63 GLY A O 1
ATOM 489 N N . MET A 1 64 ? -1.318 4.940 23.676 1.00 91.94 64 MET A N 1
ATOM 490 C CA . MET A 1 64 ? -0.766 5.904 24.636 1.00 91.94 64 MET A CA 1
ATOM 491 C C . MET A 1 64 ? 0.340 5.297 25.507 1.00 91.94 64 MET A C 1
ATOM 493 O O . MET A 1 64 ? 1.366 5.937 25.730 1.00 91.94 64 MET A O 1
ATOM 497 N N . LYS A 1 65 ? 0.188 4.044 25.962 1.00 90.12 65 LYS A N 1
ATOM 498 C CA . LYS A 1 65 ? 1.259 3.331 26.689 1.00 90.12 65 LYS A CA 1
ATOM 499 C C . LYS A 1 65 ? 2.522 3.136 25.844 1.00 90.12 65 LYS A C 1
ATOM 501 O O . LYS A 1 65 ? 3.602 3.008 26.408 1.00 90.12 65 LYS A O 1
ATOM 506 N N . GLN A 1 66 ? 2.388 3.115 24.520 1.00 90.00 66 GLN A N 1
ATOM 507 C CA . GLN A 1 66 ? 3.491 2.998 23.564 1.00 90.00 66 GLN A CA 1
ATOM 508 C C . GLN A 1 66 ? 4.035 4.361 23.102 1.00 90.00 66 GLN A C 1
ATOM 510 O O . GLN A 1 66 ? 4.914 4.410 22.246 1.00 90.00 66 GLN A O 1
ATOM 515 N N . GLY A 1 67 ? 3.545 5.466 23.674 1.00 91.75 67 GLY A N 1
ATOM 516 C CA . GLY A 1 67 ? 4.048 6.815 23.413 1.00 91.75 67 GLY A CA 1
ATOM 517 C C . GLY A 1 67 ? 3.309 7.595 22.324 1.00 91.75 67 GLY A C 1
ATOM 518 O O . GLY A 1 67 ? 3.766 8.679 21.968 1.00 91.75 67 GLY A O 1
ATOM 519 N N . LEU A 1 68 ? 2.179 7.098 21.804 1.00 93.38 68 LEU A N 1
ATOM 520 C CA . LEU A 1 68 ? 1.323 7.888 20.910 1.00 93.38 68 LEU A CA 1
ATOM 521 C C . LEU A 1 68 ? 0.612 9.000 21.687 1.00 93.38 68 LEU A C 1
ATOM 523 O O . LEU A 1 68 ? 0.109 8.775 22.791 1.00 93.38 68 LEU A O 1
ATOM 527 N N . THR A 1 69 ? 0.534 10.192 21.099 1.00 92.31 69 THR A N 1
ATOM 528 C CA . THR A 1 69 ? -0.160 11.337 21.712 1.00 92.31 69 THR A CA 1
ATOM 529 C C . THR A 1 69 ? -1.629 11.393 21.302 1.00 92.31 69 THR A C 1
ATOM 531 O O . THR A 1 69 ? -2.038 10.759 20.327 1.00 92.31 69 THR A O 1
ATOM 534 N N . LEU A 1 70 ? -2.444 12.194 22.002 1.00 91.94 70 LEU A N 1
ATOM 535 C CA . LEU A 1 70 ? -3.837 12.410 21.592 1.00 91.94 70 LEU A CA 1
ATOM 536 C C . LEU A 1 70 ? -3.913 12.998 20.176 1.00 91.94 70 LEU A C 1
ATOM 538 O O . LEU A 1 70 ? -4.792 12.640 19.392 1.00 91.94 70 LEU A O 1
ATOM 542 N N . GLU A 1 71 ? -2.968 13.874 19.841 1.00 92.00 71 GLU A N 1
ATOM 543 C CA . GLU A 1 71 ? -2.858 14.454 18.505 1.00 92.00 71 GLU A CA 1
ATOM 544 C C . GLU A 1 71 ? -2.548 13.430 17.400 1.00 92.00 71 GLU A C 1
ATOM 546 O O . GLU A 1 71 ? -3.067 13.576 16.295 1.00 92.00 71 GLU A O 1
ATOM 551 N N . ASP A 1 72 ? -1.793 12.362 17.682 1.00 94.50 72 ASP A N 1
ATOM 552 C CA . ASP A 1 72 ? -1.577 11.288 16.703 1.00 94.50 72 ASP A CA 1
ATOM 553 C C . ASP A 1 72 ? -2.902 10.593 16.341 1.00 94.50 72 ASP A C 1
ATOM 555 O O . ASP A 1 72 ? -3.207 10.411 15.162 1.00 94.50 72 ASP A O 1
ATOM 559 N N . PHE A 1 73 ? -3.740 10.281 17.338 1.00 95.81 73 PHE A N 1
ATOM 560 C CA . PHE A 1 73 ? -5.068 9.700 17.100 1.00 95.81 73 PHE A CA 1
ATOM 561 C C . PHE A 1 73 ? -5.986 10.660 16.343 1.00 95.81 73 PHE A C 1
ATOM 563 O O . PHE A 1 73 ? -6.675 10.254 15.408 1.00 95.81 73 PHE A O 1
ATOM 570 N N . ARG A 1 74 ? -5.985 11.949 16.706 1.00 95.00 74 ARG A N 1
ATOM 571 C CA . ARG A 1 74 ? -6.759 12.969 15.981 1.00 95.00 74 ARG A CA 1
ATOM 572 C C . ARG A 1 74 ? -6.333 13.054 14.524 1.00 95.00 74 ARG A C 1
ATOM 574 O O . ARG A 1 74 ? -7.193 13.196 13.660 1.00 95.00 74 ARG A O 1
ATOM 581 N N . GLU A 1 75 ? -5.039 12.957 14.242 1.00 95.50 75 GLU A N 1
ATOM 582 C CA . GLU A 1 75 ? -4.538 13.016 12.875 1.00 95.50 75 GLU A CA 1
ATOM 583 C C . GLU A 1 75 ? -4.995 11.814 12.037 1.00 95.50 75 GLU A C 1
ATOM 585 O O . GLU A 1 75 ? -5.412 12.007 10.894 1.00 95.50 75 GLU A O 1
ATOM 590 N N . VAL A 1 76 ? -5.049 10.609 12.617 1.00 97.38 76 VAL A N 1
ATOM 591 C CA . VAL A 1 76 ? -5.678 9.446 11.963 1.00 97.38 76 VAL A CA 1
ATOM 592 C C . VAL A 1 76 ? -7.161 9.708 11.689 1.00 97.38 76 VAL A C 1
ATOM 594 O O . VAL A 1 76 ? -7.614 9.508 10.565 1.00 97.38 76 VAL A O 1
ATOM 597 N N . LEU A 1 77 ? -7.920 10.226 12.661 1.00 96.94 77 LEU A N 1
ATOM 598 C CA . LEU A 1 77 ? -9.345 10.530 12.470 1.00 96.94 77 LEU A CA 1
ATOM 599 C C . LEU A 1 77 ? -9.587 11.606 11.394 1.00 96.94 77 LEU A C 1
ATOM 601 O O . LEU A 1 77 ? -10.539 11.501 10.621 1.00 96.94 77 LEU A O 1
ATOM 605 N N . ARG A 1 78 ? -8.718 12.622 11.286 1.00 95.00 78 ARG A N 1
ATOM 606 C CA . ARG A 1 78 ? -8.779 13.613 10.193 1.00 95.00 78 ARG A CA 1
ATOM 607 C C . ARG A 1 78 ? -8.476 12.981 8.836 1.00 95.00 78 ARG A C 1
ATOM 609 O O . ARG A 1 78 ? -9.135 13.327 7.857 1.00 95.00 78 ARG A O 1
ATOM 616 N N . HIS A 1 79 ? -7.500 12.073 8.780 1.00 95.38 79 HIS A N 1
ATOM 617 C CA . HIS A 1 79 ? -7.141 11.332 7.566 1.00 95.38 79 HIS A CA 1
ATOM 618 C C . HIS A 1 79 ? -8.268 10.394 7.108 1.00 95.38 79 HIS A C 1
ATOM 620 O O . HIS A 1 79 ? -8.500 10.245 5.909 1.00 95.38 79 HIS A O 1
ATOM 626 N N . LEU A 1 80 ? -9.015 9.828 8.060 1.00 96.00 80 LEU A N 1
ATOM 627 C CA . LEU A 1 80 ? -10.175 8.977 7.808 1.00 96.00 80 LEU A CA 1
ATOM 628 C C . LEU A 1 80 ? -11.414 9.743 7.334 1.00 96.00 80 LEU A C 1
ATOM 630 O O . LEU A 1 80 ? -12.188 9.177 6.573 1.00 96.00 80 LEU A O 1
ATOM 634 N N . GLY A 1 81 ? -11.612 11.004 7.729 1.00 94.62 81 GLY A N 1
ATOM 635 C CA . GLY A 1 81 ? -12.851 11.758 7.469 1.00 94.62 81 GLY A CA 1
ATOM 636 C C . GLY A 1 81 ? -13.408 11.641 6.039 1.00 94.62 81 GLY A C 1
ATOM 637 O O . GLY A 1 81 ? -14.559 11.235 5.884 1.00 94.62 81 GLY A O 1
ATOM 638 N N . PRO A 1 82 ? -12.620 11.930 4.986 1.00 91.19 82 PRO A N 1
ATOM 639 C CA . PRO A 1 82 ? -13.098 11.828 3.605 1.00 91.19 82 PRO A CA 1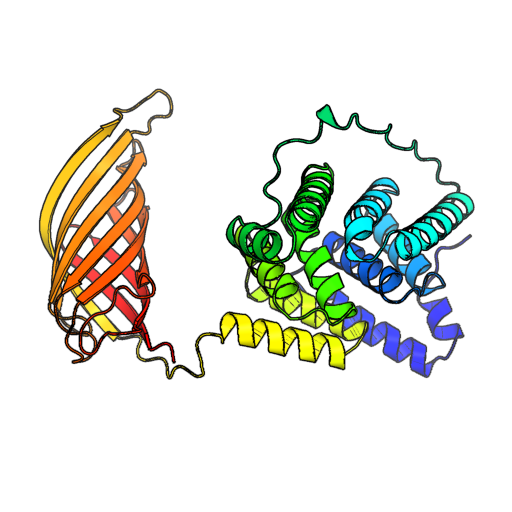
ATOM 640 C C . PRO A 1 82 ? -13.316 10.391 3.099 1.00 91.19 82 PRO A C 1
ATOM 642 O O . PRO A 1 82 ? -13.995 10.220 2.095 1.00 91.19 82 PRO A O 1
ATOM 645 N N . TYR A 1 83 ? -12.743 9.380 3.763 1.00 89.50 83 TYR A N 1
ATOM 646 C CA . TYR A 1 83 ? -12.695 7.989 3.285 1.00 89.50 83 TYR A CA 1
ATOM 647 C C . TYR A 1 83 ? -13.603 7.048 4.076 1.00 89.50 83 TYR A C 1
ATOM 649 O O . TYR A 1 83 ? -14.416 6.333 3.503 1.00 89.50 83 TYR A O 1
ATOM 657 N N . ALA A 1 84 ? -13.498 7.067 5.404 1.00 94.44 84 ALA A N 1
ATOM 658 C CA . ALA A 1 84 ? -14.394 6.336 6.291 1.00 94.44 84 ALA A CA 1
ATOM 659 C C . ALA A 1 84 ? -15.742 7.058 6.482 1.00 94.44 84 ALA A C 1
ATOM 661 O O . ALA A 1 84 ? -16.732 6.423 6.843 1.00 94.44 84 ALA A O 1
ATOM 662 N N . GLY A 1 85 ? -15.784 8.371 6.228 1.00 94.50 85 GLY A N 1
ATOM 663 C CA . GLY A 1 85 ? -16.961 9.224 6.372 1.00 94.50 85 GLY A CA 1
ATOM 664 C C . GLY A 1 85 ? -16.893 10.131 7.604 1.00 94.50 85 GLY A C 1
ATOM 665 O O . GLY A 1 85 ? -16.602 9.697 8.720 1.00 94.50 85 GLY A O 1
ATOM 666 N N . TYR A 1 86 ? -17.218 11.414 7.417 1.00 95.00 86 TYR A N 1
ATOM 667 C CA . TYR A 1 86 ? -17.119 12.424 8.476 1.00 95.00 86 TYR A CA 1
ATOM 668 C C . TYR A 1 86 ? -18.004 12.139 9.689 1.00 95.00 86 TYR A C 1
ATOM 670 O O . TYR A 1 86 ? -17.618 12.473 10.804 1.00 95.00 86 TYR A O 1
ATOM 678 N N . THR A 1 87 ? -19.172 11.525 9.496 1.00 95.81 87 THR A N 1
ATOM 679 C CA . THR A 1 87 ? -20.098 11.194 10.588 1.00 95.81 87 THR A CA 1
ATOM 680 C C . THR A 1 87 ? -19.525 10.114 11.505 1.00 95.81 87 THR A C 1
ATOM 682 O O . THR A 1 87 ? -19.534 10.287 12.722 1.00 95.81 87 THR A O 1
ATOM 685 N N . ALA A 1 88 ? -18.945 9.052 10.937 1.00 95.69 88 ALA A N 1
ATOM 686 C CA . ALA A 1 88 ? -18.257 8.011 11.700 1.00 95.69 88 ALA A CA 1
ATOM 687 C C . ALA A 1 88 ? -17.049 8.586 12.458 1.00 95.69 88 ALA A C 1
ATOM 689 O O . ALA A 1 88 ? -16.875 8.340 13.654 1.00 95.69 88 ALA A O 1
ATOM 690 N N . CYS A 1 89 ? -16.251 9.430 11.795 1.00 97.12 89 CYS A N 1
ATOM 691 C CA . CYS A 1 89 ? -15.124 10.099 12.440 1.00 97.12 89 CYS A CA 1
ATOM 692 C C . CYS A 1 89 ? -15.562 11.076 13.541 1.00 97.12 89 CYS A C 1
ATOM 694 O O . CYS A 1 89 ? -14.878 11.165 14.556 1.00 97.12 89 CYS A O 1
ATOM 696 N N . ALA A 1 90 ? -16.685 11.785 13.387 1.00 96.69 90 ALA A N 1
ATOM 697 C CA . ALA A 1 90 ? -17.208 12.691 14.412 1.00 96.69 90 ALA A CA 1
ATOM 698 C C . ALA A 1 90 ? -17.543 11.942 15.712 1.00 96.69 90 ALA A C 1
ATOM 700 O O . ALA A 1 90 ? -17.112 12.366 16.783 1.00 96.69 90 ALA A O 1
ATOM 701 N N . MET A 1 91 ? -18.201 10.783 15.615 1.00 96.62 91 MET A N 1
ATOM 702 C CA . MET A 1 91 ? -18.463 9.922 16.776 1.00 96.62 91 MET A CA 1
ATOM 703 C C . MET A 1 91 ? -17.159 9.443 17.433 1.00 96.62 91 MET A C 1
ATOM 705 O O . MET A 1 91 ? -17.033 9.426 18.657 1.00 96.62 91 MET A O 1
ATOM 709 N N . ALA A 1 92 ? -16.152 9.093 16.628 1.00 97.62 92 ALA A N 1
ATOM 710 C CA . ALA A 1 92 ? -14.844 8.693 17.140 1.00 97.62 92 ALA A CA 1
ATOM 711 C C . ALA A 1 92 ? -14.104 9.850 17.832 1.00 97.62 92 ALA A C 1
ATOM 713 O O . ALA A 1 92 ? -13.459 9.636 18.858 1.00 97.62 92 ALA A O 1
ATOM 714 N N . PHE A 1 93 ? -14.230 11.084 17.328 1.00 96.81 93 PHE A N 1
ATOM 715 C CA . PHE A 1 93 ? -13.710 12.278 17.999 1.00 96.81 93 PHE A CA 1
ATOM 716 C C . PHE A 1 93 ? -14.391 12.510 19.347 1.00 96.81 93 PHE A C 1
ATOM 718 O O . PHE A 1 93 ? -13.691 12.743 20.333 1.00 96.81 93 PHE A O 1
ATOM 725 N N . GLU A 1 94 ? -15.724 12.426 19.413 1.00 95.75 94 GLU A N 1
ATOM 726 C CA . GLU A 1 94 ? -16.468 12.545 20.673 1.00 95.75 94 GLU A CA 1
ATOM 727 C C . GLU A 1 94 ? -15.964 11.525 21.693 1.00 95.75 94 GLU A C 1
ATOM 729 O O . GLU A 1 94 ? -15.577 11.891 22.809 1.00 95.75 94 GLU A O 1
ATOM 734 N N . ARG A 1 95 ? -15.847 10.261 21.276 1.00 96.25 95 ARG A N 1
ATOM 735 C CA . ARG A 1 95 ? -15.358 9.194 22.145 1.00 96.25 95 ARG A CA 1
ATOM 736 C C . ARG A 1 95 ? -13.913 9.407 22.595 1.00 96.25 95 ARG A C 1
ATOM 738 O O . ARG A 1 95 ? -13.592 9.215 23.768 1.00 96.25 95 ARG A O 1
ATOM 745 N N . LEU A 1 96 ? -13.033 9.830 21.692 1.00 95.50 96 LEU A N 1
ATOM 746 C CA . LEU A 1 96 ? -11.634 10.122 22.003 1.00 95.50 96 LEU A CA 1
ATOM 747 C C . LEU A 1 96 ? -11.511 11.266 23.028 1.00 95.50 96 LEU A C 1
ATOM 749 O O . LEU A 1 96 ? -10.696 11.192 23.950 1.00 95.50 96 LEU A O 1
ATOM 753 N N . ILE A 1 97 ? -12.352 12.300 22.909 1.00 93.25 97 ILE A N 1
ATOM 754 C CA . ILE A 1 97 ? -12.426 13.420 23.860 1.00 93.25 97 ILE A CA 1
ATOM 755 C C . ILE A 1 97 ? -12.891 12.939 25.240 1.00 93.25 97 ILE A C 1
ATOM 757 O O . ILE A 1 97 ? -12.346 13.374 26.258 1.00 93.25 97 ILE A O 1
ATOM 761 N N . GLU A 1 98 ? -13.877 12.044 25.302 1.00 93.38 98 GLU A N 1
ATOM 762 C CA . GLU A 1 98 ? -14.321 11.448 26.564 1.00 93.38 98 GLU A CA 1
ATOM 763 C C . GLU A 1 98 ? -13.208 10.661 27.255 1.00 93.38 98 GLU A C 1
ATOM 765 O O . GLU A 1 98 ? -12.981 10.867 28.449 1.00 93.38 98 GLU A O 1
ATOM 770 N N . ILE A 1 99 ? -12.492 9.808 26.515 1.00 91.88 99 ILE A N 1
ATOM 771 C CA . ILE A 1 99 ? -11.366 9.024 27.042 1.00 91.88 99 ILE A CA 1
ATOM 772 C C . ILE A 1 99 ? -10.286 9.962 27.590 1.00 91.88 99 ILE A C 1
ATOM 774 O O . ILE A 1 99 ? -9.870 9.820 28.741 1.00 91.88 99 ILE A O 1
ATOM 778 N N . ALA A 1 100 ? -9.888 10.980 26.821 1.00 90.44 100 ALA A N 1
ATOM 779 C CA . ALA A 1 100 ? -8.900 11.963 27.262 1.00 90.44 100 ALA A CA 1
ATOM 780 C C . ALA A 1 100 ? -9.335 12.683 28.551 1.00 90.44 100 ALA A C 1
ATOM 782 O O . ALA A 1 100 ? -8.542 12.821 29.486 1.00 90.44 100 ALA A O 1
ATOM 783 N N . ARG A 1 101 ? -10.616 13.075 28.646 1.00 89.94 101 ARG A N 1
ATOM 784 C CA . ARG A 1 101 ? -11.192 13.691 29.852 1.00 89.94 101 ARG A CA 1
ATOM 785 C C . ARG A 1 101 ? -11.133 12.745 31.053 1.00 89.94 101 ARG A C 1
ATOM 787 O O . ARG A 1 101 ? -10.738 13.170 32.135 1.00 89.94 101 ARG A O 1
ATOM 794 N N . GLN A 1 102 ? -11.493 11.476 30.871 1.00 89.50 102 GLN A N 1
ATOM 795 C CA . GLN A 1 102 ? -11.452 10.451 31.923 1.00 89.50 102 GLN A CA 1
ATOM 796 C C . GLN A 1 102 ? -10.025 10.151 32.405 1.00 89.50 102 GLN A C 1
ATOM 798 O O . GLN A 1 102 ? -9.823 9.798 33.570 1.00 89.50 102 GLN A O 1
ATOM 803 N N . MET A 1 103 ? -9.038 10.309 31.522 1.00 84.69 103 MET A N 1
ATOM 804 C CA . MET A 1 103 ? -7.615 10.163 31.832 1.00 84.69 103 MET A CA 1
ATOM 805 C C . MET A 1 103 ? -6.980 11.444 32.394 1.00 84.69 103 MET A C 1
ATOM 807 O O . MET A 1 103 ? -5.828 11.414 32.815 1.00 84.69 103 MET A O 1
ATOM 811 N N . GLY A 1 104 ? -7.709 12.565 32.423 1.00 88.00 104 GLY A N 1
ATOM 812 C CA . GLY A 1 104 ? -7.181 13.856 32.868 1.00 88.00 104 GLY A CA 1
ATOM 813 C C . GLY A 1 104 ? -6.136 14.459 31.920 1.00 88.00 104 GLY A C 1
ATOM 814 O O . GLY A 1 104 ? -5.387 15.346 32.329 1.00 88.00 104 GLY A O 1
ATOM 815 N N . ILE A 1 105 ? -6.077 13.997 30.668 1.00 83.94 105 ILE A N 1
ATOM 816 C CA . ILE A 1 105 ? -5.126 14.479 29.665 1.00 83.94 105 ILE A CA 1
ATOM 817 C C . ILE A 1 105 ? -5.627 15.816 29.122 1.00 83.94 105 ILE A C 1
ATOM 819 O O . ILE A 1 105 ? -6.709 15.909 28.539 1.00 83.94 105 ILE A O 1
ATOM 823 N N . LYS A 1 106 ? -4.819 16.862 29.302 1.00 73.94 106 LYS A N 1
ATOM 824 C CA . LYS A 1 106 ? -5.017 18.166 28.665 1.00 73.94 106 LYS A CA 1
ATOM 825 C C . LYS A 1 106 ? -3.979 18.309 27.558 1.00 73.94 106 LYS A C 1
ATOM 827 O O . LYS A 1 106 ? -2.813 18.536 27.853 1.00 73.94 106 LYS A O 1
ATOM 832 N N . GLU A 1 107 ? -4.401 18.192 26.304 1.00 67.00 107 GLU A N 1
ATOM 833 C CA . GLU A 1 107 ? -3.556 18.510 25.149 1.00 67.00 107 GLU A CA 1
ATOM 834 C C . GLU A 1 107 ? -4.153 19.692 24.376 1.00 67.00 107 GLU A C 1
ATOM 836 O O . GLU A 1 107 ? -5.366 19.693 24.123 1.00 67.00 107 GLU A O 1
ATOM 841 N N . PRO A 1 108 ? -3.335 20.688 23.989 1.00 66.31 108 PRO A N 1
ATOM 842 C CA . PRO A 1 108 ? -3.785 21.756 23.110 1.00 66.31 108 PRO A CA 1
ATOM 843 C C . PRO A 1 108 ? -4.240 21.164 21.772 1.00 66.31 108 PRO A C 1
ATOM 845 O O . PRO A 1 108 ? -3.634 20.232 21.247 1.00 66.31 108 PRO A O 1
ATOM 848 N N . LEU A 1 109 ? -5.339 21.687 21.234 1.00 67.25 109 LEU A N 1
ATOM 849 C CA . LEU A 1 109 ? -5.741 21.393 19.862 1.00 67.25 109 LEU A CA 1
ATOM 850 C C . LEU A 1 109 ? -4.767 22.110 18.925 1.00 67.25 109 LEU A C 1
ATOM 852 O O . LEU A 1 109 ? -4.487 23.291 19.138 1.00 67.25 109 LEU A O 1
ATOM 856 N N . GLU A 1 110 ? -4.270 21.426 17.892 1.00 68.94 110 GLU A N 1
ATOM 857 C CA . GLU A 1 110 ? -3.600 22.130 16.797 1.00 68.94 110 GLU A CA 1
ATOM 858 C C . GLU A 1 110 ? -4.549 23.184 16.207 1.00 68.94 110 GLU A C 1
ATOM 860 O O . GLU A 1 110 ? -5.731 22.912 15.964 1.00 68.94 110 GLU A O 1
ATOM 865 N N . SER A 1 111 ? -4.027 24.392 15.980 1.00 64.31 111 SER A N 1
ATOM 866 C CA . SER A 1 111 ? -4.776 25.464 15.329 1.00 64.31 111 SER A CA 1
ATOM 867 C C . SER A 1 111 ? -5.222 25.037 13.925 1.00 64.31 111 SER A C 1
ATOM 869 O O . SER A 1 111 ? -4.486 24.314 13.242 1.00 64.31 111 SER A O 1
ATOM 871 N N . PRO A 1 112 ? -6.392 25.502 13.449 1.00 67.25 112 PRO A N 1
ATOM 872 C CA . PRO A 1 112 ? -6.782 25.321 12.057 1.00 67.25 112 PRO A CA 1
ATOM 873 C C . PRO A 1 112 ? -5.669 25.824 11.131 1.00 67.25 112 PRO A C 1
ATOM 875 O O . PRO A 1 112 ? -5.170 26.935 11.311 1.00 67.25 112 PRO A O 1
ATOM 878 N N . ARG A 1 113 ? -5.271 25.007 10.150 1.00 62.88 113 ARG A N 1
ATOM 879 C CA . ARG A 1 113 ? -4.350 25.457 9.101 1.00 62.88 113 ARG A CA 1
ATOM 880 C C . ARG A 1 113 ? -5.126 26.280 8.070 1.00 62.88 113 ARG A C 1
ATOM 882 O O . ARG A 1 113 ? -6.213 25.844 7.684 1.00 62.88 113 ARG A O 1
ATOM 889 N N . PRO A 1 114 ? -4.586 27.414 7.599 1.00 58.50 114 PRO A N 1
ATOM 890 C CA . PRO A 1 114 ? -5.106 28.092 6.418 1.00 58.50 114 PRO A CA 1
ATOM 891 C C . PRO A 1 114 ? -5.105 27.142 5.212 1.00 58.50 114 PRO A C 1
ATOM 893 O O . PRO A 1 114 ? -4.152 26.388 5.021 1.00 58.50 114 PRO A O 1
ATOM 896 N N . GLU A 1 115 ? -6.148 27.180 4.378 1.00 55.56 115 GLU A N 1
ATOM 897 C CA . GLU A 1 115 ? -6.247 26.326 3.178 1.00 55.56 115 GLU A CA 1
ATOM 898 C C . GLU A 1 115 ? -5.073 26.527 2.202 1.00 55.56 115 GLU A C 1
ATOM 900 O O . GLU A 1 115 ? -4.683 25.589 1.513 1.00 55.56 115 GLU A O 1
ATOM 905 N N . ALA A 1 116 ? -4.469 27.720 2.195 1.00 52.16 116 ALA A N 1
ATOM 906 C CA . ALA A 1 116 ? -3.327 28.072 1.352 1.00 52.16 116 ALA A CA 1
ATOM 907 C C . ALA A 1 116 ? -1.999 27.388 1.750 1.00 52.16 116 ALA A C 1
ATOM 909 O O . ALA A 1 116 ? -1.084 27.340 0.934 1.00 52.16 116 ALA A O 1
ATOM 910 N N . ASP A 1 117 ? -1.895 26.834 2.966 1.00 50.66 117 ASP A N 1
ATOM 911 C CA . ASP A 1 117 ? -0.656 26.240 3.501 1.00 50.66 117 ASP A CA 1
ATOM 912 C C . ASP A 1 117 ? -0.575 24.713 3.294 1.00 50.66 117 ASP A C 1
ATOM 914 O O . ASP A 1 117 ? 0.323 24.040 3.814 1.00 50.66 117 ASP A O 1
ATOM 918 N N . VAL A 1 118 ? -1.528 24.122 2.566 1.00 53.47 118 VAL A N 1
ATOM 919 C CA . VAL A 1 118 ? -1.511 22.692 2.244 1.00 53.47 118 VAL A CA 1
ATOM 920 C C . VAL A 1 118 ? -0.552 22.472 1.074 1.00 53.47 118 VAL A C 1
ATOM 922 O O . VAL A 1 118 ? -0.855 22.783 -0.073 1.00 53.47 118 VAL A O 1
ATOM 925 N N . ALA A 1 119 ? 0.639 21.950 1.364 1.00 47.47 119 ALA A N 1
ATOM 926 C CA . ALA A 1 119 ? 1.620 21.634 0.334 1.00 47.47 119 ALA A CA 1
ATOM 927 C C . ALA A 1 119 ? 1.096 20.559 -0.630 1.00 47.47 119 ALA A C 1
ATOM 929 O O . ALA A 1 119 ? 0.614 19.534 -0.145 1.00 47.47 119 ALA A O 1
ATOM 930 N N . LEU A 1 120 ? 1.312 20.785 -1.946 1.00 52.94 120 LEU A N 1
ATOM 931 C CA . LEU A 1 120 ? 1.546 19.853 -3.088 1.00 52.94 120 LEU A CA 1
ATOM 932 C C . LEU A 1 120 ? 1.850 18.364 -2.778 1.00 52.94 120 LEU A C 1
ATOM 934 O O . LEU A 1 120 ? 2.803 17.850 -3.345 1.00 52.94 120 LEU A O 1
ATOM 938 N N . ALA A 1 121 ? 1.126 17.636 -1.922 1.00 55.69 121 ALA A N 1
ATOM 939 C CA . ALA A 1 121 ? 1.330 16.208 -1.732 1.00 55.69 121 ALA A CA 1
ATOM 940 C C . ALA A 1 121 ? 0.689 15.433 -2.900 1.00 55.69 121 ALA A C 1
ATOM 942 O O . ALA A 1 121 ? -0.484 15.687 -3.201 1.00 55.69 121 ALA A O 1
ATOM 943 N N . PRO A 1 122 ? 1.417 14.496 -3.542 1.00 57.69 122 PRO A N 1
ATOM 944 C CA . PRO A 1 122 ? 0.867 13.562 -4.516 1.00 57.69 122 PRO A CA 1
ATOM 945 C C . PRO A 1 122 ? -0.286 12.812 -3.853 1.00 57.69 122 PRO A C 1
ATOM 947 O O . PRO A 1 122 ? -0.067 12.020 -2.937 1.00 57.69 122 PRO A O 1
ATOM 950 N N . GLY A 1 123 ? -1.507 13.167 -4.250 1.00 67.38 123 GLY A N 1
ATOM 951 C CA . GLY A 1 123 ? -2.720 12.435 -3.915 1.00 67.38 123 GLY A CA 1
ATOM 952 C C . GLY A 1 123 ? -2.838 11.226 -4.835 1.00 67.38 123 GLY A C 1
ATOM 953 O O . GLY A 1 123 ? -1.877 10.485 -5.015 1.00 67.38 123 GLY A O 1
ATOM 954 N N . TYR A 1 124 ? -3.999 11.043 -5.457 1.00 75.06 124 TYR A N 1
ATOM 955 C CA . TYR A 1 124 ? -4.179 9.988 -6.450 1.00 75.06 124 TYR A CA 1
ATOM 956 C C . TYR A 1 124 ? -3.263 10.145 -7.677 1.00 75.06 124 TYR A C 1
ATOM 958 O O . TYR A 1 124 ? -2.984 11.277 -8.085 1.00 75.06 124 TYR A O 1
ATOM 966 N N . PRO A 1 125 ? -2.845 9.028 -8.309 1.00 70.62 125 PRO A N 1
ATOM 967 C CA . PRO A 1 125 ? -2.190 9.052 -9.614 1.00 70.62 125 PRO A CA 1
ATOM 968 C C . PRO A 1 125 ? -3.048 9.768 -10.666 1.00 70.62 125 PRO A C 1
ATOM 970 O O . PRO A 1 125 ? -4.277 9.679 -10.627 1.00 70.62 125 PRO A O 1
ATOM 973 N N . THR A 1 126 ? -2.413 10.425 -11.644 1.00 70.62 126 THR A N 1
ATOM 974 C CA . THR A 1 126 ? -3.118 11.200 -12.682 1.00 70.62 126 THR A CA 1
ATOM 975 C C . THR A 1 126 ? -4.173 10.367 -13.410 1.00 70.62 126 THR A C 1
ATOM 977 O O . THR A 1 126 ? -5.298 10.830 -13.539 1.00 70.62 126 THR A O 1
ATOM 980 N N . GLY A 1 127 ? -3.863 9.113 -13.765 1.00 75.19 127 GLY A N 1
ATOM 981 C CA . GLY A 1 127 ? -4.812 8.225 -14.451 1.00 75.19 127 GLY A CA 1
ATOM 982 C C . GLY A 1 127 ? -6.109 7.980 -13.669 1.00 75.19 127 GLY A C 1
ATOM 983 O O . GLY A 1 127 ? -7.185 8.020 -14.249 1.00 75.19 127 GLY A O 1
ATOM 984 N N . VAL A 1 128 ? -6.034 7.847 -12.339 1.00 81.62 128 VAL A N 1
ATOM 985 C CA . VAL A 1 128 ? -7.228 7.692 -11.485 1.00 81.62 128 VAL A CA 1
ATOM 986 C C . VAL A 1 128 ? -8.091 8.954 -11.523 1.00 81.62 128 VAL A C 1
ATOM 988 O O . VAL A 1 128 ? -9.315 8.878 -11.584 1.00 81.62 128 VAL A O 1
ATOM 991 N N . LEU A 1 129 ? -7.466 10.134 -11.500 1.00 84.25 129 LEU A N 1
ATOM 992 C CA . LEU A 1 129 ? -8.188 11.403 -11.594 1.00 84.25 129 LEU A CA 1
ATOM 993 C C . LEU A 1 129 ? -8.757 11.642 -12.997 1.00 84.25 129 LEU A C 1
ATOM 995 O O . LEU A 1 129 ? -9.803 12.273 -13.116 1.00 84.25 129 LEU A O 1
ATOM 999 N N . ASP A 1 130 ? -8.091 11.156 -14.042 1.00 82.69 130 ASP A N 1
ATOM 1000 C CA . ASP A 1 130 ? -8.566 11.241 -15.423 1.00 82.69 130 ASP A CA 1
ATOM 1001 C C . ASP A 1 130 ? -9.817 10.375 -15.624 1.00 82.69 130 ASP A C 1
ATOM 1003 O O . ASP A 1 130 ? -10.800 10.856 -16.189 1.00 82.69 130 ASP A O 1
ATOM 1007 N N . ASP A 1 131 ? -9.823 9.149 -15.091 1.00 84.94 131 ASP A N 1
ATOM 1008 C CA . ASP A 1 131 ? -10.999 8.271 -15.087 1.00 84.94 131 ASP A CA 1
ATOM 1009 C C . ASP A 1 131 ? -12.168 8.916 -14.334 1.00 84.94 131 ASP A C 1
ATOM 1011 O O . ASP A 1 131 ? -13.295 8.953 -14.827 1.00 84.94 131 ASP A O 1
ATOM 1015 N N . LEU A 1 132 ? -11.907 9.506 -13.162 1.00 89.44 132 LEU A N 1
ATOM 1016 C CA . LEU A 1 132 ? -12.931 10.239 -12.418 1.00 89.44 132 LEU A CA 1
ATOM 1017 C C . LEU A 1 132 ? -13.449 11.457 -13.192 1.00 89.44 132 LEU A C 1
ATOM 1019 O O . LEU A 1 132 ? -14.649 11.709 -13.155 1.00 89.44 132 LEU A O 1
ATOM 1023 N N . ARG A 1 133 ? -12.590 12.196 -13.911 1.00 92.62 133 ARG A N 1
ATOM 1024 C CA . ARG A 1 133 ? -13.020 13.347 -14.729 1.00 92.62 133 ARG A CA 1
ATOM 1025 C C . ARG A 1 133 ? -13.928 12.927 -15.881 1.00 92.62 133 ARG A C 1
ATOM 1027 O O . ARG A 1 133 ? -14.816 13.691 -16.241 1.00 92.62 133 ARG A O 1
ATOM 1034 N N . GLN A 1 134 ? -13.733 11.729 -16.434 1.00 94.00 134 GLN A N 1
ATOM 1035 C CA . GLN A 1 134 ? -14.640 11.168 -17.441 1.00 94.00 134 GLN A CA 1
ATOM 1036 C C . GLN A 1 134 ? -16.019 10.830 -16.860 1.00 94.00 134 GLN A C 1
ATOM 1038 O O . GLN A 1 134 ? -17.006 10.876 -17.591 1.00 94.00 134 GLN A O 1
ATOM 1043 N N . LEU A 1 135 ? -16.094 10.495 -15.567 1.00 94.06 135 LEU A N 1
ATOM 1044 C CA . LEU A 1 135 ? -17.360 10.256 -14.871 1.00 94.06 135 LEU A CA 1
ATOM 1045 C C . LEU A 1 135 ? -18.048 11.570 -14.486 1.00 94.06 135 LEU A C 1
ATOM 1047 O O . LEU A 1 135 ? -19.219 11.760 -14.803 1.00 94.06 135 LEU A O 1
ATOM 1051 N N . ASP A 1 136 ? -17.329 12.455 -13.793 1.00 97.31 136 ASP A N 1
ATOM 1052 C CA . ASP A 1 136 ? -17.787 13.784 -13.395 1.00 97.31 136 ASP A CA 1
ATOM 1053 C C . ASP A 1 136 ? -16.591 14.673 -12.999 1.00 97.31 136 ASP A C 1
ATOM 1055 O O . ASP A 1 136 ? -15.821 14.373 -12.079 1.00 97.31 136 ASP A O 1
ATOM 1059 N N . GLU A 1 137 ? -16.437 15.806 -13.685 1.00 94.19 137 GLU A N 1
ATOM 1060 C CA . GLU A 1 137 ? -15.319 16.732 -13.476 1.00 94.19 137 GLU A CA 1
ATOM 1061 C C . GLU A 1 137 ? -15.321 17.372 -12.077 1.00 94.19 137 GLU A C 1
ATOM 1063 O O . GLU A 1 137 ? -14.267 17.509 -11.447 1.00 94.19 137 GLU A O 1
ATOM 1068 N N . THR A 1 138 ? -16.501 17.721 -11.556 1.00 95.88 138 THR A N 1
ATOM 1069 C CA . THR A 1 138 ? -16.634 18.352 -10.234 1.00 95.88 138 THR A CA 1
ATOM 1070 C C . THR A 1 138 ? -16.275 17.361 -9.133 1.00 95.88 138 THR A C 1
ATOM 1072 O O . THR A 1 138 ? -15.577 17.704 -8.175 1.00 95.88 138 THR A O 1
ATOM 1075 N N . PHE A 1 139 ? -16.701 16.110 -9.285 1.00 92.38 139 PHE A N 1
ATOM 1076 C CA . PHE A 1 139 ? -16.384 15.028 -8.371 1.00 92.38 139 PHE A CA 1
ATOM 1077 C C . PHE A 1 139 ? -14.888 14.713 -8.372 1.00 92.38 139 PHE A C 1
ATOM 1079 O O . PHE A 1 139 ? -14.285 14.618 -7.304 1.00 92.38 139 PHE A O 1
ATOM 1086 N N . ALA A 1 140 ? -14.255 14.633 -9.543 1.00 90.69 140 ALA A N 1
ATOM 1087 C CA . ALA A 1 140 ? -12.814 14.422 -9.638 1.00 90.69 140 ALA A CA 1
ATOM 1088 C C . ALA A 1 140 ? -12.016 15.538 -8.942 1.00 90.69 140 ALA A C 1
ATOM 1090 O O . ALA A 1 140 ? -11.074 15.255 -8.197 1.00 90.69 140 ALA A O 1
ATOM 1091 N N . ALA A 1 141 ? -12.418 16.801 -9.126 1.00 89.44 141 ALA A N 1
ATOM 1092 C CA . ALA A 1 141 ? -11.812 17.939 -8.437 1.00 89.44 141 ALA A CA 1
ATOM 1093 C C . ALA A 1 141 ? -12.011 17.862 -6.912 1.00 89.44 141 ALA A C 1
ATOM 1095 O O . ALA A 1 141 ? -11.076 18.114 -6.144 1.00 89.44 141 ALA A O 1
ATOM 1096 N N . TYR A 1 142 ? -13.201 17.453 -6.462 1.00 89.94 142 TYR A N 1
ATOM 1097 C CA . TYR A 1 142 ? -13.500 17.239 -5.047 1.00 89.94 142 TYR A CA 1
ATOM 1098 C C . TYR A 1 142 ? -12.619 16.139 -4.435 1.00 89.94 142 TYR A C 1
ATOM 1100 O O . TYR A 1 142 ? -12.008 16.361 -3.385 1.00 89.94 142 TYR A O 1
ATOM 1108 N N . VAL A 1 143 ? -12.499 14.986 -5.101 1.00 89.44 143 VAL A N 1
ATOM 1109 C CA . VAL A 1 143 ? -11.653 13.858 -4.673 1.00 89.44 143 VAL A CA 1
ATOM 1110 C C . VAL A 1 143 ? -10.184 14.271 -4.609 1.00 89.44 143 VAL A C 1
ATOM 1112 O O . VAL A 1 143 ? -9.526 14.041 -3.591 1.00 89.44 143 VAL A O 1
ATOM 1115 N N . ALA A 1 144 ? -9.678 14.938 -5.651 1.00 87.31 144 ALA A N 1
ATOM 1116 C CA . ALA A 1 144 ? -8.305 15.430 -5.695 1.00 87.31 144 ALA A CA 1
ATOM 1117 C C . ALA A 1 144 ? -8.012 16.387 -4.530 1.00 87.31 144 ALA A C 1
ATOM 1119 O O . ALA A 1 144 ? -7.030 16.196 -3.814 1.00 87.31 144 ALA A O 1
ATOM 1120 N N . SER A 1 145 ? -8.896 17.361 -4.286 1.00 86.44 145 SER A N 1
ATOM 1121 C CA . SER A 1 145 ? -8.772 18.318 -3.179 1.00 86.44 145 SER A CA 1
ATOM 1122 C C . SER A 1 145 ? -8.731 17.623 -1.812 1.00 86.44 145 SER A C 1
ATOM 1124 O O . SER A 1 145 ? -7.873 17.923 -0.980 1.00 86.44 145 SER A O 1
ATOM 1126 N N . HIS A 1 146 ? -9.603 16.637 -1.582 1.00 88.19 146 HIS A N 1
ATOM 1127 C CA . HIS A 1 146 ? -9.662 15.916 -0.309 1.00 88.19 146 HIS A CA 1
ATOM 1128 C C . HIS A 1 146 ? -8.441 15.027 -0.077 1.00 88.19 146 HIS A C 1
ATOM 1130 O O . HIS A 1 146 ? -7.870 15.063 1.017 1.00 88.19 146 HIS A O 1
ATOM 1136 N N . ALA A 1 147 ? -8.026 14.266 -1.094 1.00 87.06 147 ALA A N 1
ATOM 1137 C CA . ALA A 1 147 ? -6.823 13.440 -1.049 1.00 87.06 147 ALA A CA 1
ATOM 1138 C C . ALA A 1 147 ? -5.590 14.301 -0.754 1.00 87.06 147 ALA A C 1
ATOM 1140 O O . ALA A 1 147 ? -4.831 14.018 0.173 1.00 87.06 147 ALA A O 1
ATOM 1141 N N . HIS A 1 148 ? -5.458 15.407 -1.484 1.00 84.25 148 HIS A N 1
ATOM 1142 C CA . HIS A 1 148 ? -4.393 16.377 -1.319 1.00 84.25 148 HIS A CA 1
ATOM 1143 C C . HIS A 1 148 ? -4.353 16.965 0.098 1.00 84.25 148 HIS A C 1
ATOM 1145 O O . HIS A 1 148 ? -3.308 16.972 0.750 1.00 84.25 148 HIS A O 1
ATOM 1151 N N . ARG A 1 149 ? -5.517 17.374 0.618 1.00 84.25 149 ARG A N 1
ATOM 1152 C CA . ARG A 1 149 ? -5.640 17.951 1.956 1.00 84.25 149 ARG A CA 1
ATOM 1153 C C . ARG A 1 149 ? -5.168 17.010 3.044 1.00 84.25 149 ARG A C 1
ATOM 1155 O O . ARG A 1 149 ? -4.513 17.481 3.964 1.00 84.25 149 ARG A O 1
ATOM 1162 N N . VAL A 1 150 ? -5.514 15.724 2.988 1.00 87.62 150 VAL A N 1
ATOM 1163 C CA . VAL A 1 150 ? -5.107 14.785 4.041 1.00 87.62 150 VAL A CA 1
ATOM 1164 C C . VAL A 1 150 ? -3.666 14.308 3.854 1.00 87.62 150 VAL A C 1
ATOM 1166 O O . VAL A 1 150 ? -2.941 14.242 4.839 1.00 87.62 150 VAL A O 1
ATOM 1169 N N . PHE A 1 151 ? -3.190 14.100 2.621 1.00 86.62 151 PHE A N 1
ATOM 1170 C CA . PHE A 1 151 ? -1.788 13.738 2.358 1.00 86.62 151 PHE A CA 1
ATOM 1171 C C . PHE A 1 151 ? -0.791 14.880 2.613 1.00 86.62 151 PHE A C 1
ATOM 1173 O O . PHE A 1 151 ? 0.363 14.607 2.939 1.00 86.62 151 PHE A O 1
ATOM 1180 N N . GLY A 1 152 ? -1.223 16.141 2.524 1.00 83.19 152 GLY A N 1
ATOM 1181 C CA . GLY A 1 152 ? -0.407 17.326 2.819 1.00 83.19 152 GLY A CA 1
ATOM 1182 C C . GLY A 1 152 ? -0.234 17.636 4.311 1.00 83.19 152 GLY A C 1
A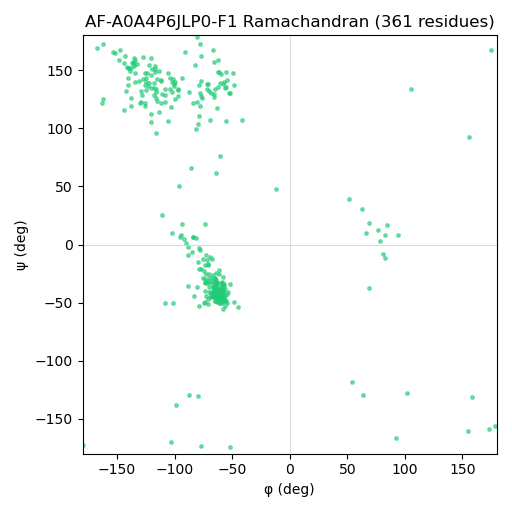TOM 1183 O O . GLY A 1 152 ? 0.458 18.591 4.673 1.00 83.19 152 GLY A O 1
ATOM 1184 N N . ARG A 1 153 ? -0.861 16.867 5.210 1.00 83.31 153 ARG A N 1
ATOM 1185 C CA . ARG A 1 153 ? -0.735 17.083 6.660 1.00 83.31 153 ARG A CA 1
ATOM 1186 C C . ARG A 1 153 ? 0.545 16.450 7.210 1.00 83.31 153 ARG A C 1
ATOM 1188 O O . ARG A 1 153 ? 1.067 15.475 6.673 1.00 83.31 153 ARG A O 1
ATOM 1195 N N . GLY A 1 154 ? 1.034 16.996 8.323 1.00 78.19 154 GLY A N 1
ATOM 1196 C CA . GLY A 1 154 ? 2.165 16.419 9.061 1.00 78.19 154 GLY A CA 1
ATOM 1197 C C . GLY A 1 154 ? 1.765 15.203 9.910 1.00 78.19 154 GLY A C 1
ATOM 1198 O O . GLY A 1 154 ? 0.622 14.758 9.860 1.00 78.19 154 GLY A O 1
ATOM 1199 N N . ARG A 1 155 ? 2.705 14.700 10.719 1.00 88.19 155 ARG A N 1
ATOM 1200 C CA . ARG A 1 155 ? 2.578 13.596 11.703 1.00 88.19 155 ARG A CA 1
ATOM 1201 C C . ARG A 1 155 ? 2.369 12.170 11.195 1.00 88.19 155 ARG A C 1
ATOM 1203 O O . ARG A 1 155 ? 2.930 11.271 11.815 1.00 88.19 155 ARG A O 1
ATOM 1210 N N . LEU A 1 156 ? 1.599 11.947 10.132 1.00 92.25 156 LEU A N 1
ATOM 1211 C CA . LEU A 1 156 ? 1.535 10.631 9.487 1.00 92.25 156 LEU A CA 1
ATOM 1212 C C . LEU A 1 156 ? 2.473 10.607 8.283 1.00 92.25 156 LEU A C 1
ATOM 1214 O O . LEU A 1 156 ? 2.405 11.472 7.404 1.00 92.25 156 LEU A O 1
ATOM 1218 N N . SER A 1 157 ? 3.334 9.599 8.243 1.00 92.62 157 SER A N 1
ATOM 1219 C CA . SER A 1 157 ? 4.138 9.255 7.078 1.00 92.62 157 SER A CA 1
ATOM 1220 C C . SER A 1 157 ? 3.244 8.853 5.902 1.00 92.62 157 SER A C 1
ATOM 1222 O O . SER A 1 157 ? 2.098 8.431 6.070 1.00 92.62 157 SER A O 1
ATOM 1224 N N . ARG A 1 158 ? 3.779 8.942 4.679 1.00 90.31 158 ARG A N 1
ATOM 1225 C CA . ARG A 1 158 ? 3.058 8.481 3.480 1.00 90.31 158 ARG A CA 1
ATOM 1226 C C . ARG A 1 158 ? 2.672 7.009 3.574 1.00 90.31 158 ARG A C 1
ATOM 1228 O O . ARG A 1 158 ? 1.562 6.662 3.196 1.00 90.31 158 ARG A O 1
ATOM 1235 N N . ARG A 1 159 ? 3.565 6.192 4.133 1.00 93.81 159 ARG A N 1
ATOM 1236 C CA . ARG A 1 159 ? 3.324 4.784 4.432 1.00 93.81 159 ARG A CA 1
ATOM 1237 C C . ARG A 1 159 ? 2.120 4.600 5.356 1.00 93.81 159 ARG A C 1
ATOM 1239 O O . ARG A 1 159 ? 1.173 3.926 4.986 1.00 93.81 159 ARG A O 1
ATOM 1246 N N . GLU A 1 160 ? 2.091 5.245 6.522 1.00 96.50 160 GLU A N 1
ATOM 1247 C CA . GLU A 1 160 ? 0.948 5.116 7.444 1.00 96.50 160 GLU A CA 1
ATOM 1248 C C . GLU A 1 160 ? -0.370 5.533 6.773 1.00 96.50 160 GLU A C 1
ATOM 1250 O O . GLU A 1 160 ? -1.385 4.854 6.918 1.00 96.50 160 GLU A O 1
ATOM 1255 N N . ARG A 1 161 ? -0.353 6.613 5.981 1.00 95.12 161 ARG A N 1
ATOM 1256 C CA . ARG A 1 161 ? -1.537 7.102 5.259 1.00 95.12 161 ARG A CA 1
ATOM 1257 C C . ARG A 1 161 ? -2.093 6.089 4.262 1.00 95.12 161 ARG A C 1
ATOM 1259 O O . ARG A 1 161 ? -3.314 5.942 4.185 1.00 95.12 161 ARG A O 1
ATOM 1266 N N . THR A 1 162 ? -1.224 5.419 3.508 1.00 94.25 162 THR A N 1
ATOM 1267 C CA . THR A 1 162 ? -1.630 4.434 2.498 1.00 94.25 162 THR A CA 1
ATOM 1268 C C . THR A 1 162 ? -2.113 3.140 3.146 1.00 94.25 162 THR A C 1
ATOM 1270 O O . THR A 1 162 ? -3.153 2.624 2.742 1.00 94.25 162 THR A O 1
ATOM 1273 N N . LEU A 1 163 ? -1.456 2.670 4.216 1.00 97.31 163 LEU A N 1
ATOM 1274 C CA . LEU A 1 163 ? -1.927 1.513 4.992 1.00 97.31 163 LEU A CA 1
ATOM 1275 C C . LEU A 1 163 ? -3.310 1.770 5.617 1.00 97.31 163 LEU A C 1
ATOM 1277 O O . LEU A 1 163 ? -4.165 0.885 5.594 1.00 97.31 163 LEU A O 1
ATOM 1281 N N . ILE A 1 164 ? -3.557 2.984 6.128 1.00 97.31 164 ILE A N 1
ATOM 1282 C CA . ILE A 1 164 ? -4.863 3.377 6.680 1.00 97.31 164 ILE A CA 1
ATOM 1283 C C . ILE A 1 164 ? -5.960 3.324 5.608 1.00 97.31 164 ILE A C 1
ATOM 1285 O O . ILE A 1 164 ? -7.018 2.752 5.859 1.00 97.31 164 ILE A O 1
ATOM 1289 N N . TRP A 1 165 ? -5.733 3.893 4.420 1.00 95.19 165 TRP A N 1
ATOM 1290 C CA . TRP A 1 165 ? -6.725 3.854 3.337 1.00 95.19 165 TRP A CA 1
ATOM 1291 C C . TRP A 1 165 ? -6.992 2.433 2.838 1.00 95.19 165 TRP A C 1
ATOM 1293 O O . TRP A 1 165 ? -8.153 2.055 2.704 1.00 95.19 165 TRP A O 1
ATOM 1303 N N . LEU A 1 166 ? -5.946 1.617 2.670 1.00 96.19 166 LEU A N 1
ATOM 1304 C CA . LEU A 1 166 ? -6.098 0.202 2.321 1.00 96.19 166 LEU A CA 1
ATOM 1305 C C . LEU A 1 166 ? -6.943 -0.557 3.346 1.00 96.19 166 LEU A C 1
ATOM 1307 O O . LEU A 1 166 ? -7.774 -1.387 2.979 1.00 96.19 166 LEU A O 1
ATOM 1311 N N . ALA A 1 167 ? -6.761 -0.268 4.634 1.00 97.94 167 ALA A N 1
ATOM 1312 C CA . ALA A 1 167 ? -7.579 -0.871 5.673 1.00 97.94 167 ALA A CA 1
ATOM 1313 C C . ALA A 1 167 ? -9.054 -0.470 5.560 1.00 97.94 167 ALA A C 1
ATOM 1315 O O . ALA A 1 167 ? -9.915 -1.341 5.685 1.00 97.94 167 ALA A O 1
ATOM 1316 N N . VAL A 1 168 ? -9.353 0.800 5.259 1.00 97.69 168 VAL A N 1
ATOM 1317 C CA . VAL A 1 168 ? -10.731 1.246 4.987 1.00 97.69 168 VAL A CA 1
ATOM 1318 C C . VAL A 1 168 ? -11.323 0.463 3.816 1.00 97.69 168 VAL A C 1
ATOM 1320 O O . VAL A 1 168 ? -12.419 -0.077 3.967 1.00 97.69 168 VAL A O 1
ATOM 1323 N N . ASP A 1 169 ? -10.597 0.313 2.701 1.00 97.56 169 ASP A N 1
ATOM 1324 C CA . ASP A 1 169 ? -11.120 -0.427 1.546 1.00 97.56 169 ASP A CA 1
ATOM 1325 C C . ASP A 1 169 ? -11.485 -1.865 1.890 1.00 97.56 169 ASP A C 1
ATOM 1327 O O . ASP A 1 169 ? -12.536 -2.376 1.500 1.00 97.56 169 ASP A O 1
ATOM 1331 N N . VAL A 1 170 ? -10.625 -2.532 2.657 1.00 97.62 170 VAL A N 1
ATOM 1332 C CA . VAL A 1 170 ? -10.870 -3.904 3.094 1.00 97.62 170 VAL A CA 1
ATOM 1333 C C . VAL A 1 170 ? -12.052 -3.958 4.055 1.00 97.62 170 VAL A C 1
ATOM 1335 O O . VAL A 1 170 ? -12.915 -4.818 3.912 1.00 97.62 170 VAL A O 1
ATOM 1338 N N . LEU A 1 171 ? -12.162 -3.051 5.019 1.00 97.19 171 LEU A N 1
ATOM 1339 C CA . LEU A 1 171 ? -13.226 -3.104 6.025 1.00 97.19 171 LEU A CA 1
ATOM 1340 C C . LEU A 1 171 ? -14.605 -2.737 5.449 1.00 97.19 171 LEU A C 1
ATOM 1342 O O . LEU A 1 171 ? -15.616 -3.326 5.865 1.00 97.19 171 LEU A O 1
ATOM 1346 N N . TYR A 1 172 ? -14.643 -1.830 4.469 1.00 97.00 172 TYR A N 1
ATOM 1347 C CA . TYR A 1 172 ? -15.839 -1.443 3.706 1.00 97.00 172 TYR A CA 1
ATOM 1348 C C . TYR A 1 172 ? -16.096 -2.301 2.469 1.00 97.00 172 TYR A C 1
ATOM 1350 O O . TYR A 1 172 ? -17.185 -2.238 1.906 1.00 97.00 172 TYR A O 1
ATOM 1358 N N . GLN A 1 173 ? -15.150 -3.167 2.102 1.00 96.44 173 GLN A N 1
ATOM 1359 C CA . GLN A 1 173 ? -15.222 -4.042 0.931 1.00 96.44 173 GLN A CA 1
ATOM 1360 C C . GLN A 1 173 ? -15.280 -3.274 -0.404 1.00 96.44 173 GLN A C 1
ATOM 1362 O O . GLN A 1 173 ? -15.841 -3.778 -1.377 1.00 96.44 173 GLN A O 1
ATOM 1367 N N . THR A 1 174 ? -14.658 -2.093 -0.472 1.00 95.56 174 THR A N 1
ATOM 1368 C CA . THR A 1 174 ? -14.478 -1.295 -1.697 1.00 95.56 174 THR A CA 1
ATOM 1369 C C . THR A 1 174 ? -13.224 -1.747 -2.444 1.00 95.56 174 THR A C 1
ATOM 1371 O O . THR A 1 174 ? -12.237 -1.030 -2.534 1.00 95.56 174 THR A O 1
ATOM 1374 N N . LEU A 1 175 ? -13.252 -2.982 -2.955 1.00 94.69 175 LEU A N 1
ATOM 1375 C CA . LEU A 1 175 ? -12.080 -3.714 -3.464 1.00 94.69 175 LEU A CA 1
ATOM 1376 C C . LEU A 1 175 ? -11.838 -3.580 -4.984 1.00 94.69 175 LEU A C 1
ATOM 1378 O O . LEU A 1 175 ? -11.115 -4.391 -5.566 1.00 94.69 175 LEU A O 1
ATOM 1382 N N . ASP A 1 176 ? -12.443 -2.575 -5.619 1.00 89.94 176 ASP A N 1
ATOM 1383 C CA . ASP A 1 176 ? -12.342 -2.310 -7.060 1.00 89.94 176 ASP A CA 1
ATOM 1384 C C . ASP A 1 176 ? -11.305 -1.204 -7.352 1.00 89.94 176 ASP A C 1
ATOM 1386 O O . ASP A 1 176 ? -10.225 -1.192 -6.766 1.00 89.94 176 ASP A O 1
ATOM 1390 N N . ALA A 1 177 ? -11.591 -0.266 -8.262 1.00 86.62 177 ALA A N 1
ATOM 1391 C CA . ALA A 1 177 ? -10.624 0.723 -8.751 1.00 86.62 177 ALA A CA 1
ATOM 1392 C C . ALA A 1 177 ? -9.967 1.573 -7.643 1.00 86.62 177 ALA A C 1
ATOM 1394 O O . ALA A 1 177 ? -8.764 1.826 -7.712 1.00 86.62 177 ALA A O 1
ATOM 1395 N N . SER A 1 178 ? -10.717 1.967 -6.605 1.00 87.69 178 SER A N 1
ATOM 1396 C CA . SER A 1 178 ? -10.176 2.730 -5.468 1.00 87.69 178 SER A CA 1
ATOM 1397 C C . SER A 1 178 ? -9.119 1.941 -4.694 1.00 87.69 178 SER A C 1
ATOM 1399 O O . SER A 1 178 ? -8.050 2.470 -4.401 1.00 87.69 178 SER A O 1
ATOM 1401 N N . PHE A 1 179 ? -9.379 0.657 -4.437 1.00 92.94 179 PHE A N 1
ATOM 1402 C CA . PHE A 1 179 ? -8.440 -0.231 -3.761 1.00 92.94 179 PHE A CA 1
ATOM 1403 C C . PHE A 1 179 ? -7.153 -0.405 -4.562 1.00 92.94 179 PHE A C 1
ATOM 1405 O O . PHE A 1 179 ? -6.067 -0.298 -3.999 1.00 92.94 179 PHE A O 1
ATOM 1412 N N . LEU A 1 180 ? -7.246 -0.612 -5.880 1.00 89.88 180 LEU A N 1
ATOM 1413 C CA . LEU A 1 180 ? -6.056 -0.759 -6.729 1.00 89.88 180 LEU A CA 1
ATOM 1414 C C . LEU A 1 180 ? -5.202 0.513 -6.714 1.00 89.88 180 LEU A C 1
ATOM 1416 O O . LEU A 1 180 ? -3.989 0.431 -6.538 1.00 89.88 180 LEU A O 1
ATOM 1420 N N . ALA A 1 181 ? -5.840 1.684 -6.789 1.00 87.88 181 ALA A N 1
ATOM 1421 C CA . ALA A 1 181 ? -5.153 2.965 -6.673 1.00 87.88 181 ALA A CA 1
ATOM 1422 C C . ALA A 1 181 ? -4.444 3.129 -5.316 1.00 87.88 181 ALA A C 1
ATOM 1424 O O . ALA A 1 181 ? -3.344 3.675 -5.248 1.00 87.88 181 ALA A O 1
ATOM 1425 N N . HIS A 1 182 ? -5.041 2.648 -4.223 1.00 92.81 182 HIS A N 1
ATOM 1426 C CA . HIS A 1 182 ? -4.401 2.680 -2.908 1.00 92.81 182 HIS A CA 1
ATOM 1427 C C . HIS A 1 182 ? -3.269 1.659 -2.769 1.00 92.81 182 HIS A C 1
ATOM 1429 O O . HIS A 1 182 ? -2.283 1.955 -2.092 1.00 92.81 182 HIS A O 1
ATOM 1435 N N . VAL A 1 183 ? -3.360 0.498 -3.428 1.00 92.69 183 VAL A N 1
ATOM 1436 C CA . VAL A 1 183 ? -2.246 -0.457 -3.511 1.00 92.69 183 VAL A CA 1
ATOM 1437 C C . VAL A 1 183 ? -1.074 0.175 -4.266 1.00 92.69 183 VAL A C 1
ATOM 1439 O O . VAL A 1 183 ? 0.046 0.143 -3.757 1.00 92.69 183 VAL A O 1
ATOM 1442 N N . ASP A 1 184 ? -1.323 0.822 -5.410 1.00 87.69 184 ASP A N 1
ATOM 1443 C CA . ASP A 1 184 ? -0.300 1.557 -6.169 1.00 87.69 184 ASP A CA 1
ATOM 1444 C C . ASP A 1 184 ? 0.376 2.631 -5.308 1.00 87.69 184 ASP A C 1
ATOM 1446 O O . ASP A 1 184 ? 1.605 2.695 -5.225 1.00 87.69 184 ASP A O 1
ATOM 1450 N N . LEU A 1 185 ? -0.421 3.451 -4.615 1.00 87.75 185 LEU A N 1
ATOM 1451 C CA . LEU A 1 185 ? 0.095 4.491 -3.723 1.00 87.75 185 LEU A CA 1
ATOM 1452 C C . LEU A 1 185 ? 0.918 3.910 -2.571 1.00 87.75 185 LEU A C 1
ATOM 1454 O O . LEU A 1 185 ? 1.951 4.477 -2.208 1.00 87.75 185 LEU A O 1
ATOM 1458 N N . ALA A 1 186 ? 0.493 2.781 -2.000 1.00 91.38 186 ALA A N 1
ATOM 1459 C CA . ALA A 1 186 ? 1.243 2.103 -0.953 1.00 91.38 186 ALA A CA 1
ATOM 1460 C C . ALA A 1 186 ? 2.618 1.657 -1.464 1.00 91.38 186 ALA A C 1
ATOM 1462 O O . ALA A 1 186 ? 3.632 2.012 -0.856 1.00 91.38 186 ALA A O 1
ATOM 1463 N N . LEU A 1 187 ? 2.671 0.977 -2.612 1.00 88.12 187 LEU A N 1
ATOM 1464 C CA . LEU A 1 187 ? 3.924 0.539 -3.236 1.00 88.12 187 LEU A CA 1
ATOM 1465 C C . LEU A 1 187 ? 4.851 1.730 -3.534 1.00 88.12 187 LEU A C 1
ATOM 1467 O O . LEU A 1 187 ? 6.023 1.709 -3.164 1.00 88.12 187 LEU A O 1
ATOM 1471 N N . GLN A 1 188 ? 4.316 2.816 -4.103 1.00 84.88 188 GLN A N 1
ATOM 1472 C CA . GLN A 1 188 ? 5.070 4.051 -4.374 1.00 84.88 188 GLN A CA 1
ATOM 1473 C C . GLN A 1 188 ? 5.567 4.751 -3.099 1.00 84.88 188 GLN A C 1
ATOM 1475 O O . GLN A 1 188 ? 6.554 5.483 -3.134 1.00 84.88 188 GLN A O 1
ATOM 1480 N N . SER A 1 189 ? 4.904 4.528 -1.961 1.00 85.06 189 SER A N 1
ATOM 1481 C CA . SER A 1 189 ? 5.340 5.026 -0.651 1.00 85.06 189 SER A CA 1
ATOM 1482 C C . SER A 1 189 ? 6.383 4.134 0.042 1.00 85.06 189 SER A C 1
ATOM 1484 O O . SER A 1 189 ? 6.729 4.397 1.194 1.00 85.06 189 SER A O 1
ATOM 1486 N N . GLY A 1 190 ? 6.889 3.102 -0.644 1.00 85.00 190 GLY A N 1
ATOM 1487 C CA . GLY A 1 190 ? 7.888 2.166 -0.124 1.00 85.00 190 GLY A CA 1
ATOM 1488 C C . GLY A 1 190 ? 7.301 1.012 0.693 1.00 85.00 190 GLY A C 1
ATOM 1489 O O . GLY A 1 190 ? 8.025 0.375 1.455 1.00 85.00 190 GLY A O 1
ATOM 1490 N N . VAL A 1 191 ? 5.996 0.742 0.583 1.00 91.38 191 VAL A N 1
ATOM 1491 C CA . VAL A 1 191 ? 5.376 -0.435 1.209 1.00 91.38 191 VAL A CA 1
ATOM 1492 C C . VAL A 1 191 ? 5.710 -1.679 0.397 1.00 91.38 191 VAL A C 1
ATOM 1494 O O . VAL A 1 191 ? 5.457 -1.720 -0.803 1.00 91.38 191 VAL A O 1
ATOM 1497 N N . SER A 1 192 ? 6.267 -2.708 1.039 1.00 90.50 192 SER A N 1
ATOM 1498 C CA . SER A 1 192 ? 6.610 -3.955 0.353 1.00 90.50 192 SER A CA 1
ATOM 1499 C C . SER A 1 192 ? 5.369 -4.822 0.091 1.00 90.50 192 SER A C 1
ATOM 1501 O O . SER A 1 192 ? 4.331 -4.694 0.747 1.00 90.50 192 SER A O 1
ATOM 1503 N N . ARG A 1 193 ? 5.471 -5.790 -0.832 1.00 90.44 193 ARG A N 1
ATOM 1504 C CA . ARG A 1 193 ? 4.410 -6.800 -1.028 1.00 90.44 193 ARG A CA 1
ATOM 1505 C C . ARG A 1 193 ? 4.146 -7.611 0.245 1.00 90.44 193 ARG A C 1
ATOM 1507 O O . ARG A 1 193 ? 3.010 -8.022 0.484 1.00 90.44 193 ARG A O 1
ATOM 1514 N N . GLN A 1 194 ? 5.182 -7.851 1.048 1.00 91.38 194 GLN A N 1
ATOM 1515 C CA . GLN A 1 194 ? 5.062 -8.577 2.308 1.00 91.38 194 GLN A CA 1
ATOM 1516 C C . GLN A 1 194 ? 4.315 -7.746 3.356 1.00 91.38 194 GLN A C 1
ATOM 1518 O O . GLN A 1 194 ? 3.421 -8.272 4.019 1.00 91.38 194 GLN A O 1
ATOM 1523 N N . ASP A 1 195 ? 4.598 -6.446 3.428 1.00 96.50 195 ASP A N 1
ATOM 1524 C CA . ASP A 1 195 ? 3.925 -5.505 4.324 1.00 96.50 195 ASP A CA 1
ATOM 1525 C C . ASP A 1 195 ? 2.445 -5.381 3.961 1.00 96.50 195 ASP A C 1
ATOM 1527 O O . ASP A 1 195 ? 1.582 -5.421 4.835 1.00 96.50 195 ASP A O 1
ATOM 1531 N N . LEU A 1 196 ? 2.129 -5.319 2.660 1.00 96.44 196 LEU A N 1
ATOM 1532 C CA . LEU A 1 196 ? 0.746 -5.345 2.189 1.00 96.44 196 LEU A CA 1
ATOM 1533 C C . LEU A 1 196 ? 0.045 -6.601 2.698 1.00 96.44 196 LEU A C 1
ATOM 1535 O O . LEU A 1 196 ? -0.963 -6.483 3.384 1.00 96.44 196 LEU A O 1
ATOM 1539 N N . ARG A 1 197 ? 0.606 -7.798 2.470 1.00 95.81 197 ARG A N 1
ATOM 1540 C CA . ARG A 1 197 ? 0.053 -9.059 3.006 1.00 95.81 197 ARG A CA 1
ATOM 1541 C C . ARG A 1 197 ? -0.074 -9.046 4.534 1.00 95.81 197 ARG A C 1
ATOM 1543 O O . ARG A 1 197 ? -1.006 -9.648 5.069 1.00 95.81 197 ARG A O 1
ATOM 1550 N N . ALA A 1 198 ? 0.843 -8.386 5.238 1.00 97.75 198 ALA A N 1
ATOM 1551 C CA . ALA A 1 198 ? 0.806 -8.221 6.685 1.00 97.75 198 ALA A CA 1
ATOM 1552 C C . ALA A 1 198 ? -0.405 -7.398 7.150 1.00 97.75 198 ALA A C 1
ATOM 1554 O O . ALA A 1 198 ? -1.054 -7.801 8.112 1.00 97.75 198 ALA A O 1
ATOM 1555 N N . VAL A 1 199 ? -0.791 -6.341 6.424 1.00 97.88 199 VAL A N 1
ATOM 1556 C CA . VAL A 1 199 ? -2.031 -5.590 6.702 1.00 97.88 199 VAL A CA 1
ATOM 1557 C C . VAL A 1 199 ? -3.253 -6.502 6.654 1.00 97.88 199 VAL A C 1
ATOM 1559 O O . VAL A 1 199 ? -4.064 -6.476 7.569 1.00 97.88 199 VAL A O 1
ATOM 1562 N N . PHE A 1 200 ? -3.394 -7.362 5.643 1.00 96.50 200 PHE A N 1
ATOM 1563 C CA . PHE A 1 200 ? -4.569 -8.245 5.576 1.00 96.50 200 PHE A CA 1
ATOM 1564 C C . PHE A 1 200 ? -4.550 -9.327 6.662 1.00 96.50 200 PHE A C 1
ATOM 1566 O O . PHE A 1 200 ? -5.605 -9.642 7.206 1.00 96.50 200 PHE A O 1
ATOM 1573 N N . ARG A 1 201 ? -3.372 -9.868 7.017 1.00 96.31 201 ARG A N 1
ATOM 1574 C CA . ARG A 1 201 ? -3.231 -10.763 8.183 1.00 96.31 201 ARG A CA 1
ATOM 1575 C C . ARG A 1 201 ? -3.648 -10.058 9.473 1.00 96.31 201 ARG A C 1
ATOM 1577 O O . ARG A 1 201 ? -4.326 -10.664 10.290 1.00 96.31 201 ARG A O 1
ATOM 1584 N N . PHE A 1 202 ? -3.294 -8.785 9.626 1.00 98.19 202 PHE A N 1
ATOM 1585 C CA . PHE A 1 202 ? -3.703 -7.963 10.760 1.00 98.19 202 PHE A CA 1
ATOM 1586 C C . PHE A 1 202 ? -5.224 -7.736 10.781 1.00 98.19 202 PHE A C 1
ATOM 1588 O O . PHE A 1 202 ? -5.885 -7.968 11.787 1.00 98.19 202 PHE A O 1
ATOM 1595 N N . LEU A 1 203 ? -5.812 -7.349 9.645 1.00 97.31 203 LEU A N 1
ATOM 1596 C CA . LEU A 1 203 ? -7.249 -7.069 9.526 1.00 97.31 203 LEU A CA 1
ATOM 1597 C C . LEU A 1 203 ? -8.138 -8.312 9.676 1.00 97.31 203 LEU A C 1
ATOM 1599 O O . LEU A 1 203 ? -9.350 -8.185 9.845 1.00 97.31 203 LEU A O 1
ATOM 1603 N N . ALA A 1 204 ? -7.549 -9.505 9.631 1.00 95.50 204 ALA A N 1
ATOM 1604 C CA . ALA A 1 204 ? -8.231 -10.779 9.803 1.00 95.50 204 ALA A CA 1
ATOM 1605 C C . ALA A 1 204 ? -8.969 -10.872 11.155 1.00 95.50 204 ALA A C 1
ATOM 1607 O O . ALA A 1 204 ? -10.068 -11.428 11.201 1.00 95.50 204 ALA A O 1
ATOM 1608 N N . GLU A 1 205 ? -8.428 -10.259 12.217 1.00 94.00 205 GLU A N 1
ATOM 1609 C CA . GLU A 1 205 ? -9.079 -10.170 13.536 1.00 94.00 205 GLU A CA 1
ATOM 1610 C C . GLU A 1 205 ? -10.394 -9.378 13.490 1.00 94.00 205 GLU A C 1
ATOM 1612 O O . GLU A 1 205 ? -11.365 -9.726 14.158 1.00 94.00 205 GLU A O 1
ATOM 1617 N N . PHE A 1 206 ? -10.468 -8.359 12.633 1.00 93.38 206 PHE A N 1
ATOM 1618 C CA . PHE A 1 206 ? -11.639 -7.490 12.490 1.00 93.38 206 PHE A CA 1
ATOM 1619 C C . PHE A 1 206 ? -12.644 -8.003 11.446 1.00 93.38 206 PHE A C 1
ATOM 1621 O O . PHE A 1 206 ? -13.682 -7.382 11.205 1.00 93.38 206 PHE A O 1
ATOM 1628 N N . GLY A 1 207 ? -12.362 -9.155 10.830 1.00 93.19 207 GLY A N 1
ATOM 1629 C CA . GLY A 1 207 ? -13.268 -9.831 9.911 1.00 93.19 207 GLY A CA 1
ATOM 1630 C C . GLY A 1 207 ? -12.547 -10.742 8.925 1.00 93.19 207 GLY A C 1
ATOM 1631 O O . GLY A 1 207 ? -12.216 -10.317 7.816 1.00 93.19 207 GLY A O 1
ATOM 1632 N N . LEU A 1 208 ? -12.408 -12.026 9.276 1.00 94.69 208 LEU A N 1
ATOM 1633 C CA . LEU A 1 208 ? -11.755 -13.046 8.440 1.00 94.69 208 LEU A CA 1
ATOM 1634 C C . LEU A 1 208 ? -12.234 -13.051 6.974 1.00 94.69 208 LEU A C 1
ATOM 1636 O O . LEU A 1 208 ? -11.383 -12.992 6.085 1.00 94.69 208 LEU A O 1
ATOM 1640 N N . PRO A 1 209 ? -13.550 -13.054 6.659 1.00 97.00 209 PRO A N 1
ATOM 1641 C CA . PRO A 1 209 ? -13.992 -13.091 5.263 1.00 97.00 209 PRO A CA 1
ATOM 1642 C C . PRO A 1 209 ? -13.648 -11.812 4.493 1.00 97.00 209 PRO A C 1
ATOM 1644 O O . PRO A 1 209 ? -13.393 -11.863 3.291 1.00 97.00 209 PRO A O 1
ATOM 1647 N N . LYS A 1 210 ? -13.616 -10.662 5.177 1.00 96.88 210 LYS A N 1
ATOM 1648 C CA . LYS A 1 210 ? -13.270 -9.376 4.563 1.00 96.88 210 LYS A CA 1
ATOM 1649 C C . LYS A 1 210 ? -11.793 -9.322 4.211 1.00 96.88 210 LYS A C 1
ATOM 1651 O O . LYS A 1 210 ? -11.458 -8.973 3.081 1.00 96.88 210 LYS A O 1
ATOM 1656 N N . ALA A 1 211 ? -10.939 -9.728 5.150 1.00 96.75 211 ALA A N 1
ATOM 1657 C CA . ALA A 1 211 ? -9.505 -9.862 4.933 1.00 96.75 211 ALA A CA 1
ATOM 1658 C C . ALA A 1 211 ? -9.195 -10.877 3.824 1.00 96.75 211 ALA A C 1
ATOM 1660 O O . ALA A 1 211 ? -8.369 -10.600 2.959 1.00 96.75 211 ALA A O 1
ATOM 1661 N N . TRP A 1 212 ? -9.909 -12.008 3.786 1.00 95.12 212 TRP A N 1
ATOM 1662 C CA . TRP A 1 212 ? -9.789 -12.994 2.711 1.00 95.12 212 TRP A CA 1
ATOM 1663 C C . TRP A 1 212 ? -10.161 -12.390 1.348 1.00 95.12 212 TRP A C 1
ATOM 1665 O O . TRP A 1 212 ? -9.370 -12.461 0.408 1.00 95.12 212 TRP A O 1
ATOM 1675 N N . ARG A 1 213 ? -11.310 -11.716 1.224 1.00 95.69 213 ARG A N 1
ATOM 1676 C CA . ARG A 1 213 ? -11.675 -11.023 -0.025 1.00 95.69 213 ARG A CA 1
ATOM 1677 C C . ARG A 1 213 ? -10.652 -9.959 -0.418 1.00 95.69 213 ARG A C 1
ATOM 1679 O O . ARG A 1 213 ? -10.300 -9.874 -1.591 1.00 95.69 213 ARG A O 1
ATOM 1686 N N . GLY A 1 214 ? -10.128 -9.210 0.551 1.00 96.06 214 GLY A N 1
ATOM 1687 C CA . GLY A 1 214 ? -9.041 -8.257 0.337 1.00 96.06 214 GLY A CA 1
ATOM 1688 C C . GLY A 1 214 ? -7.768 -8.925 -0.187 1.00 96.06 214 GLY A C 1
ATOM 1689 O O . GLY A 1 214 ? -7.179 -8.439 -1.144 1.00 96.06 214 GLY A O 1
ATOM 1690 N N . LEU A 1 215 ? -7.381 -10.082 0.361 1.00 93.50 215 LEU A N 1
ATOM 1691 C CA . LEU A 1 215 ? -6.254 -10.872 -0.142 1.00 93.50 215 LEU A CA 1
ATOM 1692 C C . LEU A 1 215 ? -6.502 -11.411 -1.547 1.00 93.50 215 LEU A C 1
ATOM 1694 O O . LEU A 1 215 ? -5.565 -11.442 -2.336 1.00 93.50 215 LEU A O 1
ATOM 1698 N N . HIS A 1 216 ? -7.730 -11.810 -1.883 1.00 89.56 216 HIS A N 1
ATOM 1699 C CA . HIS A 1 216 ? -8.077 -12.151 -3.261 1.00 89.56 216 HIS A CA 1
ATOM 1700 C C . HIS A 1 216 ? -7.937 -10.945 -4.183 1.00 89.56 216 HIS A C 1
ATOM 1702 O O . HIS A 1 216 ? -7.318 -11.079 -5.228 1.00 89.56 216 HIS A O 1
ATOM 1708 N N . ALA A 1 217 ? -8.440 -9.772 -3.800 1.00 92.75 217 ALA A N 1
ATOM 1709 C CA . ALA A 1 217 ? -8.292 -8.554 -4.592 1.00 92.75 217 ALA A CA 1
ATOM 1710 C C . ALA A 1 217 ? -6.818 -8.147 -4.747 1.00 92.75 217 ALA A C 1
ATOM 1712 O O . ALA A 1 217 ? -6.390 -7.822 -5.849 1.00 92.75 217 ALA A O 1
ATOM 1713 N N . LEU A 1 218 ? -6.015 -8.245 -3.683 1.00 93.12 218 LEU A N 1
ATOM 1714 C CA . LEU A 1 218 ? -4.574 -7.994 -3.718 1.00 93.12 218 LEU A CA 1
ATOM 1715 C C . LEU A 1 218 ? -3.848 -9.013 -4.604 1.00 93.12 218 LEU A C 1
ATOM 1717 O O . LEU A 1 218 ? -3.020 -8.645 -5.432 1.00 93.12 218 LEU A O 1
ATOM 1721 N N . ASN A 1 219 ? -4.164 -10.300 -4.449 1.00 85.94 219 ASN A N 1
ATOM 1722 C CA . ASN A 1 219 ? -3.616 -11.359 -5.286 1.00 85.94 219 ASN A CA 1
ATOM 1723 C C . ASN A 1 219 ? -4.066 -11.204 -6.734 1.00 85.94 219 ASN A C 1
ATOM 1725 O O . ASN A 1 219 ? -3.278 -11.522 -7.598 1.00 85.94 219 ASN A O 1
ATOM 1729 N N . ASN A 1 220 ? -5.267 -10.698 -7.005 1.00 81.56 220 ASN A N 1
ATOM 1730 C CA . ASN A 1 220 ? -5.742 -10.362 -8.344 1.00 81.56 220 ASN A CA 1
ATOM 1731 C C . ASN A 1 220 ? -5.148 -9.048 -8.848 1.00 81.56 220 ASN A C 1
ATOM 1733 O O . ASN A 1 220 ? -5.170 -8.815 -10.037 1.00 81.56 220 ASN A O 1
ATOM 1737 N N . TYR A 1 221 ? -4.655 -8.154 -7.997 1.00 83.69 221 TYR A N 1
ATOM 1738 C CA . TYR A 1 221 ? -3.895 -6.985 -8.435 1.00 83.69 221 TYR A CA 1
ATOM 1739 C C . TYR A 1 221 ? -2.491 -7.430 -8.861 1.00 83.69 221 TYR A C 1
ATOM 1741 O O . TYR A 1 221 ? -2.074 -7.186 -9.989 1.00 83.69 221 TYR A O 1
ATOM 1749 N N . PHE A 1 222 ? -1.812 -8.205 -8.009 1.00 79.69 222 PHE A N 1
ATOM 1750 C CA . PHE A 1 222 ? -0.540 -8.846 -8.359 1.00 79.69 222 PHE A CA 1
ATOM 1751 C C . PHE A 1 222 ? -0.699 -9.881 -9.485 1.00 79.69 222 PHE A C 1
ATOM 1753 O O . PHE A 1 222 ? 0.227 -10.104 -10.258 1.00 79.69 222 PHE A O 1
ATOM 1760 N N . GLY A 1 223 ? -1.886 -10.479 -9.565 1.00 58.72 223 GLY A N 1
ATOM 1761 C CA . GLY A 1 223 ? -2.333 -11.529 -10.475 1.00 58.72 223 GLY A CA 1
ATOM 1762 C C . GLY A 1 223 ? -3.381 -11.044 -11.485 1.00 58.72 223 GLY A C 1
ATOM 1763 O O . GLY A 1 223 ? -4.167 -11.829 -12.006 1.00 58.72 223 GLY A O 1
ATOM 1764 N N . ARG A 1 224 ? -3.394 -9.742 -11.794 1.00 53.38 224 ARG A N 1
ATOM 1765 C CA . ARG A 1 224 ? -3.929 -9.195 -13.058 1.00 53.38 224 ARG A CA 1
ATOM 1766 C C . ARG A 1 224 ? -2.883 -9.340 -14.169 1.00 53.38 224 ARG A C 1
ATOM 1768 O O . ARG A 1 224 ? -3.085 -8.906 -15.295 1.00 53.38 224 ARG A O 1
ATOM 1775 N N . LEU A 1 225 ? -1.778 -10.005 -13.848 1.00 44.03 225 LEU A N 1
ATOM 1776 C CA . LEU A 1 225 ? -1.160 -11.014 -14.689 1.00 44.03 225 LEU A CA 1
ATOM 1777 C C . LEU A 1 225 ? -1.907 -12.320 -14.384 1.00 44.03 225 LEU A C 1
ATOM 1779 O O . LEU A 1 225 ? -1.920 -12.665 -13.211 1.00 44.03 225 LEU A O 1
ATOM 1783 N N . PRO A 1 226 ? -2.534 -13.017 -15.345 1.00 40.38 226 PRO A N 1
ATOM 1784 C CA . PRO A 1 226 ? -3.285 -14.264 -15.101 1.00 40.38 226 PRO A CA 1
ATOM 1785 C C . PRO A 1 226 ? -2.437 -15.299 -14.322 1.00 40.38 226 PRO A C 1
ATOM 1787 O O . PRO A 1 226 ? -1.294 -15.035 -13.953 1.00 40.38 226 PRO A O 1
ATOM 1790 N N . GLU A 1 227 ? -2.916 -16.530 -14.109 1.00 46.09 227 GLU A N 1
ATOM 1791 C CA . GLU A 1 227 ? -1.979 -17.654 -13.919 1.00 46.09 227 GLU A CA 1
ATOM 1792 C C . GLU A 1 227 ? -1.122 -17.793 -15.183 1.00 46.09 227 GLU A C 1
ATOM 1794 O O . GLU A 1 227 ? -1.321 -18.614 -16.073 1.00 46.09 227 GLU A O 1
ATOM 1799 N N . THR A 1 228 ? -0.172 -16.889 -15.295 1.00 56.00 228 THR A N 1
ATOM 1800 C CA . THR A 1 228 ? 0.822 -16.827 -16.309 1.00 56.00 228 THR A CA 1
ATOM 1801 C C . THR A 1 228 ? 1.828 -17.811 -15.823 1.00 56.00 228 THR A C 1
ATOM 1803 O O . THR A 1 228 ? 2.583 -17.527 -14.896 1.00 56.00 228 THR A O 1
ATOM 1806 N N . ARG A 1 229 ? 1.756 -19.011 -16.398 1.00 70.88 229 ARG A N 1
ATOM 1807 C CA . ARG A 1 229 ? 2.836 -19.976 -16.322 1.00 70.88 229 ARG A CA 1
ATOM 1808 C C . ARG A 1 229 ? 4.133 -19.192 -16.508 1.00 70.88 229 ARG A C 1
ATOM 1810 O O . ARG A 1 229 ? 4.380 -18.657 -17.587 1.00 70.88 229 ARG A O 1
ATOM 1817 N N . GLN A 1 230 ? 4.866 -19.031 -15.413 1.00 80.62 230 GLN A N 1
ATOM 1818 C CA . GLN A 1 230 ? 6.161 -18.384 -15.435 1.00 80.62 230 GLN A CA 1
ATOM 1819 C C . GLN A 1 230 ? 7.158 -19.389 -15.987 1.00 80.62 230 GLN A C 1
ATOM 1821 O O . GLN A 1 230 ? 7.086 -20.589 -15.706 1.00 80.62 230 GLN A O 1
ATOM 1826 N N . TYR A 1 231 ? 8.066 -18.878 -16.795 1.00 85.62 231 TYR A N 1
ATOM 1827 C CA . TYR A 1 231 ? 9.149 -19.620 -17.403 1.00 85.62 231 TYR A CA 1
ATOM 1828 C C . TYR A 1 231 ? 10.472 -19.057 -16.881 1.00 85.62 231 TYR A C 1
ATOM 1830 O O . TYR A 1 231 ? 10.577 -17.865 -16.577 1.00 85.62 231 TYR A O 1
ATOM 1838 N N . GLY A 1 232 ? 11.478 -19.923 -16.771 1.00 88.00 232 GLY A N 1
ATOM 1839 C CA . GLY A 1 232 ? 12.770 -19.598 -16.172 1.00 88.00 232 GLY A CA 1
ATOM 1840 C C . GLY A 1 232 ? 12.870 -19.906 -14.666 1.00 88.00 232 GLY A C 1
ATOM 1841 O O . GLY A 1 232 ? 12.038 -20.648 -14.138 1.00 88.00 232 GLY A O 1
ATOM 1842 N N . PRO A 1 233 ? 13.905 -19.387 -13.979 1.00 89.75 233 PRO A N 1
ATOM 1843 C CA . PRO A 1 233 ? 14.929 -18.497 -14.523 1.00 89.75 233 PRO A CA 1
ATOM 1844 C C . PRO A 1 233 ? 15.791 -19.200 -15.582 1.00 89.75 233 PRO A C 1
ATOM 1846 O O . PRO A 1 233 ? 16.302 -20.292 -15.348 1.00 89.75 233 PRO A O 1
ATOM 1849 N N . ILE A 1 234 ? 15.948 -18.577 -16.750 1.00 93.31 234 ILE A N 1
ATOM 1850 C CA . ILE A 1 234 ? 16.907 -19.009 -17.776 1.00 93.31 234 ILE A CA 1
ATOM 1851 C C . ILE A 1 234 ? 18.131 -18.096 -17.740 1.00 93.31 234 ILE A C 1
ATOM 1853 O O . ILE A 1 234 ? 17.990 -16.889 -17.545 1.00 93.31 234 ILE A O 1
ATOM 1857 N N . ALA A 1 235 ? 19.320 -18.667 -17.901 1.00 96.06 235 ALA A N 1
ATOM 1858 C CA . ALA A 1 235 ? 20.574 -17.922 -17.860 1.00 96.06 235 ALA A CA 1
ATOM 1859 C C . ALA A 1 235 ? 21.017 -17.503 -19.265 1.00 96.06 235 ALA A C 1
ATOM 1861 O O . ALA A 1 235 ? 20.861 -18.276 -20.215 1.00 96.06 235 ALA A O 1
ATOM 1862 N N . SER A 1 236 ? 21.602 -16.313 -19.384 1.00 97.31 236 SER A N 1
ATOM 1863 C CA . SER A 1 236 ? 22.243 -15.851 -20.619 1.00 97.31 236 SER A CA 1
ATOM 1864 C C . SER A 1 236 ? 23.601 -15.233 -20.316 1.00 97.31 236 SER A C 1
ATOM 1866 O O . SER A 1 236 ? 23.788 -14.612 -19.272 1.00 97.31 236 SER A O 1
ATOM 1868 N N . GLU A 1 237 ? 24.520 -15.381 -21.261 1.00 98.25 237 GLU A N 1
ATOM 1869 C CA . GLU A 1 237 ? 25.816 -14.709 -21.283 1.00 98.25 237 GLU A CA 1
ATOM 1870 C C . GLU A 1 237 ? 25.775 -13.572 -22.302 1.00 98.25 237 GLU A C 1
ATOM 1872 O O . GLU A 1 237 ? 25.163 -13.697 -23.372 1.00 98.25 237 GLU A O 1
ATOM 1877 N N . ILE A 1 238 ? 26.439 -12.474 -21.965 1.00 98.31 238 ILE A N 1
ATOM 1878 C CA . ILE A 1 238 ? 26.386 -11.205 -22.679 1.0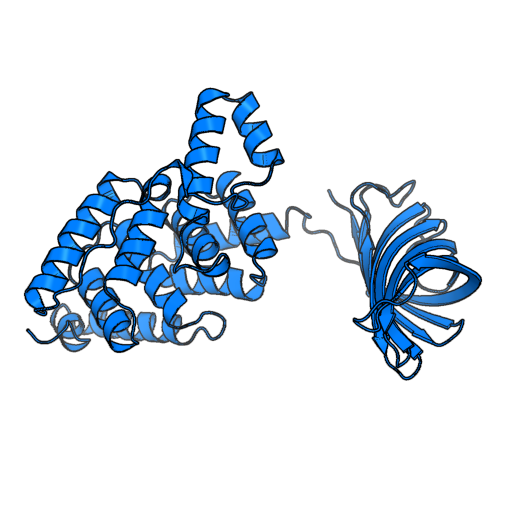0 98.31 238 ILE A CA 1
ATOM 1879 C C . ILE A 1 238 ? 27.813 -10.747 -22.972 1.00 98.31 238 ILE A C 1
ATOM 1881 O O . ILE A 1 238 ? 28.666 -10.675 -22.084 1.00 98.31 238 ILE A O 1
ATOM 1885 N N . GLU A 1 239 ? 28.057 -10.417 -24.234 1.00 98.25 239 GLU A N 1
ATOM 1886 C CA . GLU A 1 239 ? 29.305 -9.833 -24.717 1.00 98.25 239 GLU A CA 1
ATOM 1887 C C . GLU A 1 239 ? 29.042 -8.390 -25.164 1.00 98.25 239 GLU A C 1
ATOM 1889 O O . GLU A 1 239 ? 28.206 -8.145 -26.040 1.00 98.25 239 GLU A O 1
ATOM 1894 N N . VAL A 1 240 ? 29.750 -7.428 -24.565 1.00 97.62 240 VAL A N 1
ATOM 1895 C CA . VAL A 1 240 ? 29.668 -6.013 -24.953 1.00 97.62 240 VAL A CA 1
ATOM 1896 C C . VAL A 1 240 ? 30.500 -5.799 -26.217 1.00 97.62 240 VAL A C 1
ATOM 1898 O O . VAL A 1 240 ? 31.727 -5.848 -26.190 1.00 97.62 240 VAL A O 1
ATOM 1901 N N . MET A 1 241 ? 29.820 -5.541 -27.329 1.00 97.62 241 MET A N 1
ATOM 1902 C CA . MET A 1 241 ? 30.407 -5.390 -28.663 1.00 97.62 241 MET A CA 1
ATOM 1903 C C . MET A 1 241 ? 30.833 -3.950 -28.968 1.00 97.62 241 MET A C 1
ATOM 1905 O O . MET A 1 241 ? 31.816 -3.735 -29.675 1.00 97.62 241 MET A O 1
ATOM 1909 N N . ASP A 1 242 ? 30.074 -2.968 -28.481 1.00 97.50 242 ASP A N 1
ATOM 1910 C CA . ASP A 1 242 ? 30.400 -1.541 -28.571 1.00 97.50 242 ASP A CA 1
ATOM 1911 C C . ASP A 1 242 ? 30.027 -0.852 -27.257 1.00 97.50 242 ASP A C 1
ATOM 1913 O O . ASP A 1 242 ? 29.019 -1.199 -26.639 1.00 97.50 242 ASP A O 1
ATOM 1917 N N . TYR A 1 243 ? 30.837 0.117 -26.839 1.00 96.50 243 TYR A N 1
ATOM 1918 C CA . TYR A 1 243 ? 30.663 0.846 -25.586 1.00 96.50 243 TYR A CA 1
ATOM 1919 C C . TYR A 1 243 ? 31.072 2.305 -25.763 1.00 96.50 243 TYR A C 1
ATOM 1921 O O . TYR A 1 243 ? 32.239 2.623 -26.000 1.00 96.50 243 TYR A O 1
ATOM 1929 N N . GLN A 1 244 ? 30.108 3.209 -25.616 1.00 97.38 244 GLN A N 1
ATOM 1930 C CA . GLN A 1 244 ? 30.307 4.643 -25.794 1.00 97.38 244 GLN A CA 1
ATOM 1931 C C . GLN A 1 244 ? 29.911 5.389 -24.528 1.00 97.38 244 GLN A C 1
ATOM 1933 O O . GLN A 1 244 ? 28.857 5.128 -23.951 1.00 97.38 244 GLN A O 1
ATOM 1938 N N . VAL A 1 245 ? 30.731 6.360 -24.126 1.00 97.44 245 VAL A N 1
ATOM 1939 C CA . VAL A 1 245 ? 30.474 7.222 -22.967 1.00 97.44 245 VAL A CA 1
ATOM 1940 C C . VAL A 1 245 ? 30.351 8.665 -23.424 1.00 97.44 245 VAL A C 1
ATOM 1942 O O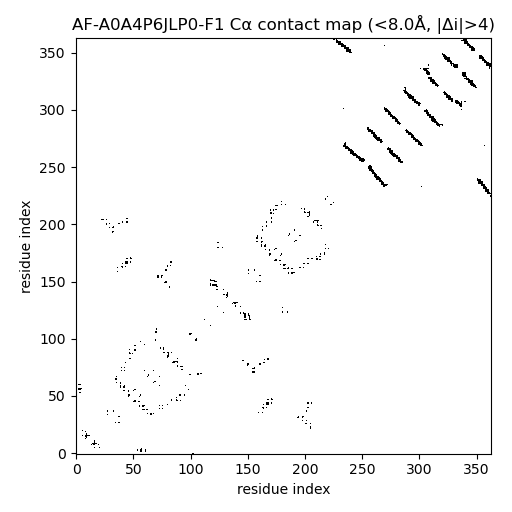 . VAL A 1 245 ? 31.189 9.160 -24.177 1.00 97.44 245 VAL A O 1
ATOM 1945 N N . LYS A 1 246 ? 29.333 9.362 -22.925 1.00 97.94 246 LYS A N 1
ATOM 1946 C CA . LYS A 1 246 ? 29.134 10.791 -23.146 1.00 97.94 246 LYS A CA 1
ATOM 1947 C C . LYS A 1 246 ? 28.915 11.501 -21.814 1.00 97.94 246 LYS A C 1
ATOM 1949 O O . LYS A 1 246 ? 28.116 11.068 -20.991 1.00 97.94 246 LYS A O 1
ATOM 1954 N N . SER A 1 247 ? 29.621 12.611 -21.608 1.00 97.50 247 SER A N 1
ATOM 1955 C CA . SER A 1 247 ? 29.414 13.465 -20.434 1.00 97.50 247 SER A CA 1
ATOM 1956 C C . SER A 1 247 ? 28.071 14.195 -20.535 1.00 97.50 247 SER A C 1
ATOM 1958 O O . SER A 1 247 ? 27.758 14.764 -21.584 1.00 97.50 247 SER A O 1
ATOM 1960 N N . ILE A 1 248 ? 27.282 14.168 -19.457 1.00 98.06 248 ILE A N 1
ATOM 1961 C CA . ILE A 1 248 ? 26.042 14.947 -19.307 1.00 98.06 248 ILE A CA 1
ATOM 1962 C C . ILE A 1 248 ? 26.311 16.171 -18.430 1.00 98.06 248 ILE A C 1
ATOM 1964 O O . ILE A 1 248 ? 25.956 17.286 -18.806 1.00 98.06 248 ILE A O 1
ATOM 1968 N N . ALA A 1 249 ? 26.933 15.960 -17.269 1.00 97.88 249 ALA A N 1
ATOM 1969 C CA . ALA A 1 249 ? 27.331 17.017 -16.351 1.00 97.88 249 ALA A CA 1
ATOM 1970 C C . ALA A 1 249 ? 28.684 16.676 -15.726 1.00 97.88 249 ALA A C 1
ATOM 1972 O O . ALA A 1 249 ? 28.906 15.557 -15.253 1.00 97.88 249 ALA A O 1
ATOM 1973 N N . GLU A 1 250 ? 29.581 17.659 -15.731 1.00 97.19 250 GLU A N 1
ATOM 1974 C CA . GLU A 1 250 ? 30.869 17.552 -15.057 1.00 97.19 250 GLU A CA 1
ATOM 1975 C C . GLU A 1 250 ? 30.695 17.474 -13.540 1.00 97.19 250 GLU A C 1
ATOM 1977 O O . GLU A 1 250 ? 29.618 17.704 -12.990 1.00 97.19 250 GLU A O 1
ATOM 1982 N N . ARG A 1 251 ? 31.782 17.110 -12.867 1.00 96.88 251 ARG A N 1
ATOM 1983 C CA . ARG A 1 251 ? 31.792 16.918 -11.425 1.00 96.88 251 ARG A CA 1
ATOM 1984 C C . ARG A 1 251 ? 31.613 18.243 -10.687 1.00 96.88 251 ARG A C 1
ATOM 1986 O O . ARG A 1 251 ? 32.357 19.183 -10.955 1.00 96.88 251 ARG A O 1
ATOM 1993 N N . ASP A 1 252 ? 30.685 18.288 -9.736 1.00 93.81 252 ASP A N 1
ATOM 1994 C CA . ASP A 1 252 ? 30.459 19.457 -8.879 1.00 93.81 252 ASP A CA 1
ATOM 1995 C C . ASP A 1 252 ? 31.045 19.278 -7.460 1.00 93.81 252 ASP A C 1
ATOM 1997 O O . ASP A 1 252 ? 31.800 18.339 -7.187 1.00 93.81 252 ASP A O 1
ATOM 2001 N N . GLU A 1 253 ? 30.706 20.191 -6.543 1.00 96.38 253 GLU A N 1
ATOM 2002 C CA . GLU A 1 253 ? 31.166 20.188 -5.145 1.00 96.38 253 GLU A CA 1
ATOM 2003 C C . GLU A 1 253 ? 30.742 18.938 -4.355 1.00 96.38 253 GLU A C 1
ATOM 2005 O O . GLU A 1 253 ? 31.398 18.587 -3.373 1.00 96.38 253 GLU A O 1
ATOM 2010 N N . SER A 1 254 ? 29.689 18.232 -4.785 1.00 95.12 254 SER A N 1
ATOM 2011 C CA . SER A 1 254 ? 29.292 16.947 -4.195 1.00 95.12 254 SER A CA 1
ATOM 2012 C C . SER A 1 254 ? 30.252 15.812 -4.558 1.00 95.12 254 SER A C 1
ATOM 2014 O O . SER A 1 254 ? 30.210 14.737 -3.960 1.00 95.12 254 SER A O 1
ATOM 2016 N N . GLY A 1 255 ? 31.127 16.035 -5.542 1.00 95.88 255 GLY A N 1
ATOM 2017 C CA . GLY A 1 255 ? 32.019 15.021 -6.075 1.00 95.88 255 GLY A CA 1
ATOM 2018 C C . GLY A 1 255 ? 31.324 14.039 -7.016 1.00 95.88 255 GLY A C 1
ATOM 2019 O O . GLY A 1 255 ? 31.939 13.030 -7.350 1.00 95.88 255 GLY A O 1
ATOM 2020 N N . LEU A 1 256 ? 30.099 14.312 -7.471 1.00 97.94 256 LEU A N 1
ATOM 2021 C CA . LEU A 1 256 ? 29.355 13.469 -8.409 1.00 97.94 256 LEU A CA 1
ATOM 2022 C C . LEU A 1 256 ? 29.412 14.034 -9.830 1.00 97.94 256 LEU A C 1
ATOM 2024 O O . LEU A 1 256 ? 29.335 15.243 -10.015 1.00 97.94 256 LEU A O 1
ATOM 2028 N N . SER A 1 257 ? 29.507 13.162 -10.833 1.00 98.19 257 SER A N 1
ATOM 2029 C CA . SER A 1 257 ? 29.347 13.514 -12.257 1.00 98.19 257 SER A CA 1
ATOM 2030 C C . SER A 1 257 ? 28.228 12.703 -12.906 1.00 98.19 257 SER A C 1
ATOM 2032 O O . SER A 1 257 ? 27.953 11.584 -12.467 1.00 98.19 257 SER A O 1
ATOM 2034 N N . LEU A 1 258 ? 27.623 13.233 -13.973 1.00 98.56 258 LEU A N 1
ATOM 2035 C CA . LEU A 1 258 ? 26.573 12.550 -14.733 1.00 98.56 258 LEU A CA 1
ATOM 2036 C C . LEU A 1 258 ? 27.077 12.155 -16.119 1.00 98.56 258 LEU A C 1
ATOM 2038 O O . LEU A 1 258 ? 27.587 13.000 -16.860 1.00 98.56 258 LEU A O 1
ATOM 2042 N N . ILE A 1 259 ? 26.884 10.892 -16.493 1.00 98.44 259 ILE A N 1
ATOM 2043 C CA . ILE A 1 259 ? 27.250 10.377 -17.818 1.00 98.44 259 ILE A CA 1
ATOM 2044 C C . ILE A 1 259 ? 26.119 9.567 -18.446 1.00 98.44 259 ILE A C 1
ATOM 2046 O O . ILE A 1 259 ? 25.273 9.003 -17.758 1.00 98.44 259 ILE A O 1
ATOM 2050 N N . GLU A 1 260 ? 26.146 9.499 -19.767 1.00 98.38 260 GLU A N 1
ATOM 2051 C CA . GLU A 1 260 ? 25.359 8.612 -20.614 1.00 98.38 260 GLU A CA 1
ATOM 2052 C C . GLU A 1 260 ? 26.286 7.493 -21.112 1.00 98.38 260 GLU A C 1
ATOM 2054 O O . GLU A 1 260 ? 27.409 7.773 -21.544 1.00 98.38 260 GLU A O 1
ATOM 2059 N N . THR A 1 261 ? 25.844 6.238 -21.059 1.00 97.56 261 THR A N 1
ATOM 2060 C CA . THR A 1 261 ? 26.579 5.093 -21.610 1.00 97.56 261 THR A CA 1
ATOM 2061 C C . THR A 1 261 ? 25.699 4.324 -22.576 1.00 97.56 261 THR A C 1
ATOM 2063 O O . THR A 1 261 ? 24.653 3.824 -22.163 1.00 97.56 261 THR A O 1
ATOM 2066 N N . ARG A 1 262 ? 26.143 4.186 -23.827 1.00 98.38 262 ARG A N 1
ATOM 2067 C CA . ARG A 1 262 ? 25.457 3.413 -24.867 1.00 98.38 262 ARG A CA 1
ATOM 2068 C C . ARG A 1 262 ? 26.214 2.138 -25.169 1.00 98.38 262 ARG A C 1
ATOM 2070 O O . ARG A 1 262 ? 27.432 2.187 -25.341 1.00 98.38 262 ARG A O 1
ATOM 2077 N N . LEU A 1 263 ? 25.491 1.029 -25.249 1.00 98.00 263 LEU A N 1
ATOM 2078 C CA . LEU A 1 263 ? 26.069 -0.291 -25.456 1.00 98.00 263 LEU A CA 1
ATOM 2079 C C . LEU A 1 263 ? 25.400 -0.995 -26.633 1.00 98.00 263 LEU A C 1
ATOM 2081 O O . LEU A 1 263 ? 24.188 -0.889 -26.835 1.00 98.00 263 LEU A O 1
ATOM 2085 N N . LEU A 1 264 ? 26.210 -1.721 -27.398 1.00 98.38 264 LEU A N 1
ATOM 2086 C CA . LEU A 1 264 ? 25.751 -2.780 -28.286 1.00 98.38 264 LEU A CA 1
ATOM 2087 C C . LEU A 1 264 ? 26.178 -4.100 -27.668 1.00 98.38 264 LEU A C 1
ATOM 2089 O O . LEU A 1 264 ? 27.368 -4.325 -27.470 1.00 98.38 264 LEU A O 1
ATOM 2093 N N . GLU A 1 265 ? 25.227 -4.977 -27.409 1.00 98.38 265 GLU A N 1
ATOM 2094 C CA . GLU A 1 265 ? 25.465 -6.217 -26.685 1.00 98.38 265 GLU A CA 1
ATOM 2095 C C . GLU A 1 265 ? 25.005 -7.413 -27.507 1.00 98.38 265 GLU A C 1
ATOM 2097 O O . GLU A 1 265 ? 24.053 -7.337 -28.291 1.00 98.38 265 GLU A O 1
ATOM 2102 N N . LYS A 1 266 ? 25.701 -8.532 -27.347 1.00 98.56 266 LYS A N 1
ATOM 2103 C CA . LYS A 1 266 ? 25.342 -9.806 -27.955 1.00 98.56 266 LYS A CA 1
ATOM 2104 C C . LYS A 1 266 ? 24.995 -10.801 -26.859 1.00 98.56 266 LYS A C 1
ATOM 2106 O O . LYS A 1 266 ? 25.821 -11.102 -26.006 1.00 98.56 266 LYS A O 1
ATOM 2111 N N . PHE A 1 267 ? 23.790 -11.349 -26.944 1.00 98.38 267 PHE A N 1
ATOM 2112 C CA . PHE A 1 267 ? 23.243 -12.307 -25.991 1.00 98.38 267 PHE A CA 1
ATOM 2113 C C . PHE A 1 267 ? 23.375 -13.732 -26.529 1.00 98.38 267 PHE A C 1
ATOM 2115 O O . PHE A 1 267 ? 23.134 -13.988 -27.716 1.00 98.38 267 PHE A O 1
ATOM 2122 N N . THR A 1 268 ? 23.725 -14.665 -25.645 1.00 98.06 268 THR A N 1
ATOM 2123 C CA . THR A 1 268 ? 23.738 -16.111 -25.898 1.00 98.06 268 THR A CA 1
ATOM 2124 C C . THR A 1 268 ? 23.163 -16.878 -24.704 1.00 98.06 268 THR A C 1
ATOM 2126 O O . THR A 1 268 ? 23.259 -16.418 -23.572 1.00 98.06 268 THR A O 1
ATOM 2129 N N . GLY A 1 269 ? 22.583 -18.062 -24.928 1.00 96.88 269 GLY A N 1
ATOM 2130 C CA . GLY A 1 269 ? 21.926 -18.850 -23.875 1.00 96.88 269 GLY A CA 1
ATOM 2131 C C . GLY A 1 269 ? 20.403 -18.727 -23.930 1.00 96.88 269 GLY A C 1
ATOM 2132 O O . GLY A 1 269 ? 19.812 -18.976 -24.979 1.00 96.88 269 GLY A O 1
ATOM 2133 N N . GLY A 1 270 ? 19.766 -18.387 -22.807 1.00 93.44 270 GLY A N 1
ATOM 2134 C CA . GLY A 1 270 ? 18.311 -18.236 -22.701 1.00 93.44 270 GLY A CA 1
ATOM 2135 C C . GLY A 1 270 ? 17.757 -17.065 -23.518 1.00 93.44 270 GLY A C 1
ATOM 2136 O O . GLY A 1 270 ? 16.693 -17.177 -24.129 1.00 93.44 270 GLY A O 1
ATOM 2137 N N . LEU A 1 271 ? 18.507 -15.967 -23.584 1.00 97.06 271 LEU A N 1
ATOM 2138 C CA . LEU A 1 271 ? 18.346 -14.905 -24.571 1.00 97.06 271 LEU A CA 1
ATOM 2139 C C . LEU A 1 271 ? 19.418 -15.057 -25.648 1.00 97.06 271 LEU A C 1
ATOM 2141 O O . LEU A 1 271 ? 20.603 -15.188 -25.347 1.00 97.06 271 LEU A O 1
ATOM 2145 N N . VAL A 1 272 ? 19.011 -15.011 -26.914 1.00 98.25 272 VAL A N 1
ATOM 2146 C CA . VAL A 1 272 ? 19.930 -15.038 -28.057 1.00 98.25 272 VAL A CA 1
ATOM 2147 C C . VAL A 1 272 ? 19.592 -13.890 -28.983 1.00 98.25 272 VAL A C 1
ATOM 2149 O O . VAL A 1 272 ? 18.469 -13.813 -29.472 1.00 98.25 272 VAL A O 1
ATOM 2152 N N . GLY A 1 273 ? 20.541 -13.001 -29.261 1.00 97.94 273 GLY A N 1
ATOM 2153 C CA . GLY A 1 273 ? 20.279 -11.857 -30.131 1.00 97.94 273 GLY A CA 1
ATOM 2154 C C . GLY A 1 273 ? 21.193 -10.670 -29.884 1.00 97.94 273 GLY A C 1
ATOM 2155 O O . GLY A 1 273 ? 22.270 -10.814 -29.312 1.00 97.94 273 GLY A O 1
ATOM 2156 N N . MET A 1 274 ? 20.742 -9.503 -30.339 1.00 98.69 274 MET A N 1
ATOM 2157 C CA . MET A 1 274 ? 21.432 -8.228 -30.144 1.00 98.69 274 MET A CA 1
ATOM 2158 C C . MET A 1 274 ? 20.628 -7.324 -29.213 1.00 98.69 274 MET A C 1
ATOM 2160 O O . MET A 1 274 ? 19.399 -7.258 -29.335 1.00 98.69 274 MET A O 1
ATOM 2164 N N . GLY A 1 275 ? 21.336 -6.615 -28.341 1.00 98.38 275 GLY A N 1
ATOM 2165 C CA . GLY A 1 275 ? 20.812 -5.604 -27.438 1.00 98.38 275 GLY A CA 1
ATOM 2166 C C . GLY A 1 275 ? 21.403 -4.226 -27.714 1.00 98.38 275 GLY A C 1
ATOM 2167 O O . GLY A 1 275 ? 22.586 -4.102 -28.023 1.00 98.38 275 GLY A O 1
ATOM 2168 N N . TRP A 1 276 ? 20.569 -3.189 -27.664 1.00 98.62 276 TRP A N 1
ATOM 2169 C CA . TRP A 1 276 ? 20.996 -1.791 -27.764 1.00 98.62 276 TRP A CA 1
ATOM 2170 C C . TRP A 1 276 ? 20.568 -1.056 -26.504 1.00 98.62 276 TRP A C 1
ATOM 2172 O O . TRP A 1 276 ? 19.374 -0.771 -26.349 1.00 98.62 276 TRP A O 1
ATOM 2182 N N . ALA A 1 277 ? 21.527 -0.767 -25.630 1.00 98.19 277 ALA A N 1
ATOM 2183 C CA . ALA A 1 277 ? 21.286 -0.161 -24.329 1.00 98.19 277 ALA A CA 1
ATOM 2184 C C . ALA A 1 277 ? 21.699 1.313 -24.299 1.00 98.19 277 ALA A C 1
ATOM 2186 O O . ALA A 1 277 ? 22.671 1.716 -24.941 1.00 98.19 277 ALA A O 1
ATOM 2187 N N . ASP A 1 278 ? 20.972 2.105 -23.516 1.00 98.12 278 ASP A N 1
ATOM 2188 C CA . ASP A 1 278 ? 21.318 3.481 -23.164 1.00 98.12 278 ASP A CA 1
ATOM 2189 C C . ASP A 1 278 ? 21.036 3.696 -21.671 1.00 98.12 278 ASP A C 1
ATOM 2191 O O . ASP A 1 278 ? 19.901 3.527 -21.214 1.00 98.12 278 ASP A O 1
ATOM 2195 N N . HIS A 1 279 ? 22.074 4.032 -20.905 1.00 97.88 279 HIS A N 1
ATOM 2196 C CA . HIS A 1 279 ? 22.005 4.239 -19.461 1.00 97.88 279 HIS A CA 1
ATOM 2197 C C . HIS A 1 279 ? 22.475 5.637 -19.073 1.00 97.88 279 HIS A C 1
ATOM 2199 O O . HIS A 1 279 ? 23.521 6.099 -19.522 1.00 97.88 279 HIS A O 1
ATOM 2205 N N . VAL A 1 280 ? 21.769 6.261 -18.133 1.00 98.38 280 VAL A N 1
ATOM 2206 C CA . VAL A 1 280 ? 22.231 7.449 -17.412 1.00 98.38 280 VAL A CA 1
ATOM 2207 C C . VAL A 1 280 ? 22.814 7.010 -16.078 1.00 98.38 280 VAL A C 1
ATOM 2209 O O . VAL A 1 280 ? 22.203 6.217 -15.359 1.00 98.38 280 VAL A O 1
ATOM 2212 N N . ARG A 1 281 ? 23.996 7.527 -15.739 1.00 98.25 281 ARG A N 1
ATOM 2213 C CA . ARG A 1 281 ? 24.735 7.160 -14.531 1.0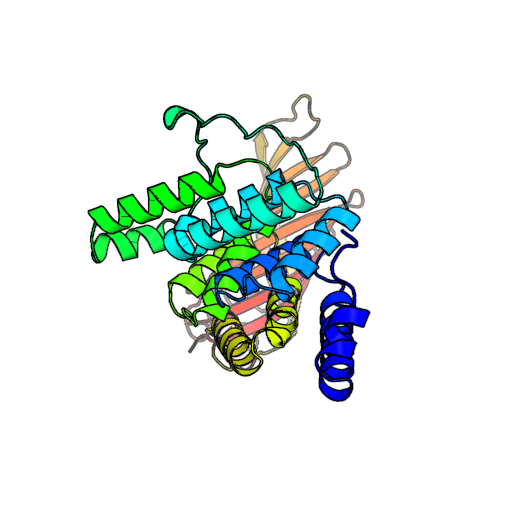0 98.25 281 ARG A CA 1
ATOM 2214 C C . ARG A 1 281 ? 25.083 8.372 -13.680 1.00 98.25 281 ARG A C 1
ATOM 2216 O O . ARG A 1 281 ? 25.462 9.415 -14.213 1.00 98.25 281 ARG A O 1
ATOM 2223 N N . VAL A 1 282 ? 25.036 8.183 -12.365 1.00 98.25 282 VAL A N 1
ATOM 2224 C CA . VAL A 1 282 ? 25.626 9.079 -11.362 1.00 98.25 282 VAL A CA 1
ATOM 2225 C C . VAL A 1 282 ? 26.905 8.422 -10.866 1.00 98.25 282 VAL A C 1
ATOM 2227 O O . VAL A 1 282 ? 26.844 7.315 -10.333 1.00 98.25 282 VAL A O 1
ATOM 2230 N N . VAL A 1 283 ? 28.049 9.076 -11.062 1.00 97.94 283 VAL A N 1
ATOM 2231 C CA . VAL A 1 283 ? 29.377 8.495 -10.811 1.00 97.94 283 VAL A CA 1
ATOM 2232 C C . VAL A 1 283 ? 30.098 9.256 -9.703 1.00 97.94 283 VAL A C 1
ATOM 2234 O O . VAL A 1 283 ? 30.269 10.475 -9.790 1.00 97.94 283 VAL A O 1
ATOM 2237 N N . SER A 1 284 ? 30.545 8.519 -8.690 1.00 97.00 284 SER A N 1
ATOM 2238 C CA . SER A 1 284 ? 31.302 8.997 -7.533 1.00 97.00 284 SER A CA 1
ATOM 2239 C C . SER A 1 284 ? 32.795 9.186 -7.840 1.00 97.00 284 SER A C 1
ATOM 2241 O O . SER A 1 284 ? 33.283 8.975 -8.952 1.00 97.00 284 SER A O 1
ATOM 2243 N N . ILE A 1 285 ? 33.569 9.655 -6.856 1.00 94.81 285 ILE A N 1
ATOM 2244 C CA . ILE A 1 285 ? 35.030 9.837 -6.989 1.00 94.81 285 ILE A CA 1
ATOM 2245 C C . ILE A 1 285 ? 35.824 8.546 -6.929 1.00 94.81 285 ILE A C 1
ATOM 2247 O O . ILE A 1 285 ? 36.863 8.441 -7.570 1.00 94.81 285 ILE A O 1
ATOM 2251 N N . ASP A 1 286 ? 35.299 7.559 -6.220 1.00 94.00 286 ASP A N 1
ATOM 2252 C CA . ASP A 1 286 ? 35.882 6.230 -6.091 1.00 94.00 286 ASP A CA 1
ATOM 2253 C C . ASP A 1 286 ? 35.507 5.294 -7.253 1.00 94.00 286 ASP A C 1
ATOM 2255 O O . ASP A 1 286 ? 35.823 4.110 -7.209 1.00 94.00 286 ASP A O 1
ATOM 2259 N N . GLY A 1 287 ? 34.828 5.811 -8.284 1.00 91.75 287 GLY A N 1
ATOM 2260 C CA . GLY A 1 287 ? 34.372 5.040 -9.440 1.00 91.75 287 GLY A CA 1
ATOM 2261 C C . GLY A 1 287 ? 33.074 4.265 -9.213 1.00 91.75 287 GLY A C 1
ATOM 2262 O O . GLY A 1 287 ? 32.507 3.772 -10.188 1.00 91.75 287 GLY A O 1
ATOM 2263 N N . SER A 1 288 ? 32.558 4.213 -7.978 1.00 96.31 288 SER A N 1
ATOM 2264 C CA . SER A 1 288 ? 31.231 3.655 -7.730 1.00 96.31 288 SER A CA 1
ATOM 2265 C C . SER A 1 288 ? 30.163 4.475 -8.452 1.00 96.31 288 SER A C 1
ATOM 2267 O O . SER A 1 288 ? 30.304 5.687 -8.659 1.00 96.31 288 SER A O 1
ATOM 2269 N N . ALA A 1 289 ? 29.088 3.817 -8.870 1.00 96.25 289 ALA A N 1
ATOM 2270 C CA . ALA A 1 289 ? 28.034 4.475 -9.624 1.00 96.25 289 ALA A CA 1
ATOM 2271 C C . ALA A 1 289 ? 26.663 3.869 -9.349 1.00 96.25 289 ALA A C 1
ATOM 2273 O O . ALA A 1 289 ? 26.540 2.712 -8.956 1.00 96.25 289 ALA A O 1
ATOM 2274 N N . THR A 1 290 ? 25.622 4.646 -9.625 1.00 95.31 290 THR A N 1
ATOM 2275 C CA . THR A 1 290 ? 24.264 4.129 -9.836 1.00 95.31 290 THR A CA 1
ATOM 2276 C C . THR A 1 290 ? 23.840 4.442 -11.257 1.00 95.31 290 THR A C 1
ATOM 2278 O O . THR A 1 290 ? 24.310 5.422 -11.841 1.00 95.31 290 THR A O 1
ATOM 2281 N N . PHE A 1 291 ? 22.978 3.613 -11.836 1.00 96.44 291 PHE A N 1
ATOM 2282 C CA . PHE A 1 291 ? 22.470 3.849 -13.179 1.00 96.44 291 PHE A CA 1
ATOM 2283 C C . PHE A 1 291 ? 21.017 3.430 -13.338 1.00 96.44 291 PHE A C 1
ATOM 2285 O O . PHE A 1 291 ? 20.504 2.563 -12.628 1.00 96.44 291 PHE A O 1
ATOM 2292 N N . THR A 1 292 ? 20.374 4.042 -14.326 1.00 97.56 292 THR A N 1
ATOM 2293 C CA . THR A 1 292 ? 19.106 3.585 -14.882 1.00 97.56 292 THR A CA 1
ATOM 2294 C C . THR A 1 292 ? 19.106 3.776 -16.390 1.00 97.56 292 THR A C 1
ATOM 2296 O O . THR A 1 292 ? 19.785 4.663 -16.907 1.00 97.56 292 THR A O 1
ATOM 2299 N N . GLY A 1 293 ? 18.346 2.965 -17.111 1.00 95.81 293 GLY A N 1
ATOM 2300 C CA . GLY A 1 293 ? 18.122 3.197 -18.525 1.00 95.81 293 GLY A CA 1
ATOM 2301 C C . GLY A 1 293 ? 17.262 2.133 -19.169 1.00 95.81 293 GLY A C 1
ATOM 2302 O O . GLY A 1 293 ? 16.458 1.481 -18.501 1.00 95.81 293 GLY A O 1
ATOM 2303 N N . VAL A 1 294 ? 17.412 1.998 -20.479 1.00 98.19 294 VAL A N 1
ATOM 2304 C CA . VAL A 1 294 ? 16.606 1.097 -21.297 1.00 98.19 294 VAL A CA 1
ATOM 2305 C C . VAL A 1 294 ? 17.478 0.321 -22.260 1.00 98.19 294 VAL A C 1
ATOM 2307 O O . VAL A 1 294 ? 18.515 0.806 -22.703 1.00 98.19 294 VAL A O 1
ATOM 2310 N N . GLU A 1 295 ? 17.003 -0.851 -22.648 1.00 98.44 295 GLU A N 1
ATOM 2311 C CA . GLU A 1 295 ? 17.636 -1.649 -23.684 1.00 98.44 295 GLU A CA 1
ATOM 2312 C C . GLU A 1 295 ? 16.586 -2.297 -24.573 1.00 98.44 295 GLU A C 1
ATOM 2314 O O . GLU A 1 295 ? 15.569 -2.803 -24.099 1.00 98.44 295 GLU A O 1
ATOM 2319 N N . ARG A 1 296 ? 16.817 -2.287 -25.886 1.00 98.62 296 ARG A N 1
ATOM 2320 C CA . ARG A 1 296 ? 16.012 -3.067 -26.826 1.00 98.62 296 ARG A CA 1
ATOM 2321 C C . ARG A 1 296 ? 16.746 -4.339 -27.200 1.00 98.62 296 ARG A C 1
ATOM 2323 O O . ARG A 1 296 ? 17.820 -4.254 -27.778 1.00 98.62 296 ARG A O 1
ATOM 2330 N N . ILE A 1 297 ? 16.096 -5.479 -27.006 1.00 98.44 297 ILE A N 1
ATOM 2331 C CA . ILE A 1 297 ? 16.573 -6.789 -27.443 1.00 98.44 297 ILE A CA 1
ATOM 2332 C C . ILE A 1 297 ? 15.855 -7.195 -28.730 1.00 98.44 297 ILE A C 1
ATOM 2334 O O . ILE A 1 297 ? 14.634 -7.050 -28.850 1.00 98.44 297 ILE A O 1
ATOM 2338 N N . LYS A 1 298 ? 16.598 -7.737 -29.698 1.00 98.69 298 LYS A N 1
ATOM 2339 C CA . LYS A 1 298 ? 16.057 -8.381 -30.903 1.00 98.69 298 LYS A CA 1
ATOM 2340 C C . LYS A 1 298 ? 16.704 -9.746 -31.107 1.00 98.69 298 LYS A C 1
ATOM 2342 O O . LYS A 1 298 ? 17.918 -9.830 -31.294 1.00 98.69 298 LYS A O 1
ATOM 2347 N N . GLY A 1 299 ? 15.885 -10.793 -31.150 1.00 98.00 299 GLY A N 1
ATOM 2348 C CA . GLY A 1 299 ? 16.348 -12.168 -31.299 1.00 98.00 299 GLY A CA 1
ATOM 2349 C C . GLY A 1 299 ? 15.318 -13.175 -30.796 1.00 98.00 299 GLY A C 1
ATOM 2350 O O . GLY A 1 299 ? 14.148 -13.088 -31.166 1.00 98.00 299 GLY A O 1
ATOM 2351 N N . THR A 1 300 ? 15.753 -14.122 -29.970 1.00 98.06 300 THR A N 1
ATOM 2352 C CA . THR A 1 300 ? 14.900 -15.149 -29.369 1.00 98.06 300 THR A CA 1
ATOM 2353 C C . THR A 1 300 ? 15.014 -15.167 -27.849 1.00 98.06 300 THR A C 1
ATOM 2355 O O . THR A 1 300 ? 16.121 -15.077 -27.317 1.00 98.06 300 THR A O 1
ATOM 2358 N N . LEU A 1 301 ? 13.887 -15.357 -27.165 1.00 97.25 301 LEU A N 1
ATOM 2359 C CA . LEU A 1 301 ? 13.807 -15.643 -25.731 1.00 97.25 301 LEU A CA 1
ATOM 2360 C C . LEU A 1 301 ? 13.266 -17.060 -25.560 1.00 97.25 301 LEU A C 1
ATOM 2362 O O . LEU A 1 301 ? 12.130 -17.315 -25.944 1.00 97.25 301 LEU A O 1
ATOM 2366 N N . ASP A 1 302 ? 14.076 -17.977 -25.028 1.00 95.44 302 ASP A N 1
ATOM 2367 C CA . ASP A 1 302 ? 13.694 -19.389 -24.858 1.00 95.44 302 ASP A CA 1
ATOM 2368 C C . ASP A 1 302 ? 13.151 -20.017 -26.164 1.00 95.44 302 ASP A C 1
ATOM 2370 O O . ASP A 1 302 ? 12.149 -20.727 -26.200 1.00 95.44 302 ASP A O 1
ATOM 2374 N N . GLY A 1 303 ? 13.782 -19.660 -27.289 1.00 94.31 303 GLY A N 1
ATOM 2375 C CA . GLY A 1 303 ? 13.381 -20.071 -28.639 1.00 94.31 303 GLY A CA 1
ATOM 2376 C C . GLY A 1 303 ? 12.260 -19.247 -29.290 1.00 94.31 303 GLY A C 1
ATOM 2377 O O . GLY A 1 303 ? 12.078 -19.359 -30.500 1.00 94.31 303 GLY A O 1
ATOM 2378 N N . LEU A 1 304 ? 11.555 -18.386 -28.550 1.00 96.88 304 LEU A N 1
ATOM 2379 C CA . LEU A 1 304 ? 10.471 -17.544 -29.073 1.00 96.88 304 LEU A CA 1
ATOM 2380 C C . LEU A 1 304 ? 11.029 -16.303 -29.771 1.00 96.88 304 LEU A C 1
ATOM 2382 O O . LEU A 1 304 ? 11.754 -15.514 -29.163 1.00 96.88 304 LEU A O 1
ATOM 2386 N N . THR A 1 305 ? 10.683 -16.108 -31.041 1.00 98.25 305 THR A N 1
ATOM 2387 C CA . THR A 1 305 ? 11.263 -15.065 -31.895 1.00 98.25 305 THR A CA 1
ATOM 2388 C C . THR A 1 305 ? 10.527 -13.735 -31.771 1.00 98.25 305 THR A C 1
ATOM 2390 O O . THR A 1 305 ? 9.309 -13.649 -31.940 1.00 98.25 305 THR A O 1
ATOM 2393 N N . GLY A 1 306 ? 11.284 -12.654 -31.573 1.00 98.12 306 GLY A N 1
ATOM 2394 C CA . GLY A 1 306 ? 10.730 -11.307 -31.534 1.00 98.12 306 GLY A CA 1
ATOM 2395 C C . GLY A 1 306 ? 11.727 -10.229 -31.124 1.00 98.12 306 GLY A C 1
ATOM 2396 O O . GLY A 1 306 ? 12.948 -10.363 -31.226 1.00 98.12 306 GLY A O 1
ATOM 2397 N N . SER A 1 307 ? 11.180 -9.115 -30.659 1.00 98.56 307 SER A N 1
ATOM 2398 C CA . SER A 1 307 ? 11.923 -8.043 -30.004 1.00 98.56 307 SER A CA 1
ATOM 2399 C C . SER A 1 307 ? 11.132 -7.517 -28.821 1.00 98.56 307 SER A C 1
ATOM 2401 O O . SER A 1 307 ? 9.906 -7.523 -28.871 1.00 98.56 307 SER A O 1
ATOM 2403 N N . PHE A 1 308 ? 11.808 -6.994 -27.809 1.00 98.50 308 PHE A N 1
ATOM 2404 C CA . PHE A 1 308 ? 11.180 -6.329 -26.670 1.00 98.50 308 PHE A CA 1
ATOM 2405 C C . PHE A 1 308 ? 12.132 -5.277 -26.095 1.00 98.50 308 PHE A C 1
ATOM 2407 O O . PHE A 1 308 ? 13.317 -5.251 -26.429 1.00 98.50 308 PHE A O 1
ATOM 2414 N N . THR A 1 309 ? 11.606 -4.384 -25.264 1.00 98.62 309 THR A N 1
ATOM 2415 C CA . THR A 1 309 ? 12.400 -3.378 -24.550 1.00 98.62 309 THR A CA 1
ATOM 2416 C C . THR A 1 309 ? 12.377 -3.702 -23.063 1.00 98.62 309 THR A C 1
ATOM 2418 O O . THR A 1 309 ? 11.331 -4.089 -22.545 1.00 98.62 309 THR A O 1
ATOM 2421 N N . LEU A 1 310 ? 13.494 -3.506 -22.373 1.00 96.62 310 LEU A N 1
ATOM 2422 C CA . LEU A 1 310 ? 13.602 -3.578 -20.922 1.00 96.62 310 LEU A CA 1
ATOM 2423 C C . LEU A 1 310 ? 14.015 -2.227 -20.329 1.00 96.62 310 LEU A C 1
ATOM 2425 O O . LEU A 1 310 ? 14.639 -1.411 -21.006 1.00 96.62 310 LEU A O 1
ATOM 2429 N N . THR A 1 311 ? 13.637 -1.984 -19.078 1.00 95.75 311 THR A N 1
ATOM 2430 C CA . THR A 1 311 ? 14.229 -0.949 -18.221 1.00 95.75 311 THR A CA 1
ATOM 2431 C C . THR A 1 311 ? 15.220 -1.606 -17.282 1.00 95.75 311 THR A C 1
ATOM 2433 O O . THR A 1 311 ? 14.897 -2.650 -16.720 1.00 95.75 311 THR A O 1
ATOM 2436 N N . ALA A 1 312 ? 16.374 -0.987 -17.065 1.00 92.81 312 ALA A N 1
ATOM 2437 C CA . ALA A 1 312 ? 17.404 -1.474 -16.159 1.00 92.81 312 ALA A CA 1
ATOM 2438 C C . ALA A 1 312 ? 17.689 -0.452 -15.054 1.00 92.81 312 ALA A C 1
ATOM 2440 O O . ALA A 1 312 ? 17.647 0.762 -15.279 1.00 92.81 312 ALA A O 1
ATOM 2441 N N . THR A 1 313 ? 18.000 -0.947 -13.859 1.00 89.94 313 THR A N 1
ATOM 2442 C CA . THR A 1 313 ? 18.572 -0.159 -12.761 1.00 89.94 313 THR A CA 1
ATOM 2443 C C . THR A 1 313 ? 19.659 -0.964 -12.071 1.00 89.94 313 THR A C 1
ATOM 2445 O O . THR A 1 313 ? 19.585 -2.191 -12.006 1.00 89.94 313 THR A O 1
ATOM 2448 N N . GLY A 1 314 ? 20.669 -0.292 -11.536 1.00 92.62 314 GLY A N 1
ATOM 2449 C CA . GLY A 1 314 ? 21.731 -0.986 -10.826 1.00 92.62 314 GLY A CA 1
ATOM 2450 C C . GLY A 1 314 ? 22.792 -0.062 -10.264 1.00 92.62 314 GLY A C 1
ATOM 2451 O O . GLY A 1 314 ? 22.673 1.167 -10.299 1.00 92.62 314 GLY A O 1
ATOM 2452 N N . SER A 1 315 ? 23.844 -0.681 -9.751 1.00 91.81 315 SER A N 1
ATOM 2453 C CA . SER A 1 315 ? 25.017 -0.008 -9.219 1.00 91.81 315 SER A CA 1
ATOM 2454 C C . SER A 1 315 ? 26.307 -0.655 -9.704 1.00 91.81 315 SER A C 1
ATOM 2456 O O . SER A 1 315 ? 26.338 -1.804 -10.140 1.00 91.81 315 SER A O 1
ATOM 2458 N N . THR A 1 316 ? 27.382 0.117 -9.639 1.00 96.19 316 THR A N 1
ATOM 2459 C CA . THR A 1 316 ? 28.756 -0.335 -9.835 1.00 96.19 316 THR A CA 1
ATOM 2460 C C . THR A 1 316 ? 29.500 -0.094 -8.533 1.00 96.19 316 THR A C 1
ATOM 2462 O O . THR A 1 316 ? 29.421 1.009 -7.985 1.00 96.19 316 THR A O 1
ATOM 2465 N N . ASP A 1 317 ? 30.173 -1.114 -8.013 1.00 91.75 317 ASP A N 1
ATOM 2466 C CA . ASP A 1 317 ? 31.027 -0.956 -6.841 1.00 91.75 317 ASP A CA 1
ATOM 2467 C C . ASP A 1 317 ? 32.380 -0.320 -7.208 1.00 91.75 317 ASP A C 1
ATOM 2469 O O . ASP A 1 317 ? 32.705 -0.107 -8.378 1.00 91.75 317 ASP A O 1
ATOM 2473 N N . SER A 1 318 ? 33.189 0.008 -6.201 1.00 90.00 318 SER A N 1
ATOM 2474 C CA . SER A 1 318 ? 34.519 0.590 -6.418 1.00 90.00 318 SER A CA 1
ATOM 2475 C C . SER A 1 318 ? 35.532 -0.390 -7.031 1.00 90.00 318 SER A C 1
ATOM 2477 O O . SER A 1 318 ? 36.601 0.036 -7.464 1.00 90.00 318 SER A O 1
ATOM 2479 N N . ALA A 1 319 ? 35.211 -1.688 -7.098 1.00 91.06 319 ALA A N 1
ATOM 2480 C CA . ALA A 1 319 ? 35.992 -2.698 -7.810 1.00 91.06 319 ALA A CA 1
ATOM 2481 C C . ALA A 1 319 ? 35.577 -2.832 -9.290 1.00 91.06 319 ALA A C 1
ATOM 2483 O O . ALA A 1 319 ? 36.199 -3.594 -10.033 1.00 91.06 319 ALA A O 1
ATOM 2484 N N . GLY A 1 320 ? 34.560 -2.086 -9.734 1.00 89.62 320 GLY A N 1
ATOM 2485 C CA . GLY A 1 320 ? 34.050 -2.109 -11.101 1.00 89.62 320 GLY A CA 1
ATOM 2486 C C . GLY A 1 320 ? 33.058 -3.240 -11.386 1.00 89.62 320 GLY A C 1
ATOM 2487 O O . GLY A 1 320 ? 32.686 -3.421 -12.544 1.00 89.62 320 GLY A O 1
ATOM 2488 N N . MET A 1 321 ? 32.618 -3.989 -10.369 1.00 95.69 321 MET A N 1
ATOM 2489 C CA . MET A 1 321 ? 31.562 -4.988 -10.521 1.00 95.69 321 MET A CA 1
ATOM 2490 C C . MET A 1 321 ? 30.207 -4.291 -10.588 1.00 95.69 321 MET A C 1
ATOM 2492 O O . MET A 1 321 ? 29.849 -3.482 -9.728 1.00 95.69 321 MET A O 1
ATOM 2496 N N . VAL A 1 322 ? 29.440 -4.613 -11.622 1.00 96.19 322 VAL A N 1
ATOM 2497 C CA . VAL A 1 322 ? 28.087 -4.108 -11.826 1.00 96.19 322 VAL A CA 1
ATOM 2498 C C . VAL A 1 322 ? 27.091 -5.137 -11.319 1.00 96.19 322 VAL A C 1
ATOM 2500 O O . VAL A 1 322 ? 27.184 -6.309 -11.674 1.00 96.19 322 VAL A O 1
ATOM 2503 N N . HIS A 1 323 ? 26.100 -4.680 -10.562 1.00 92.50 323 HIS A N 1
ATOM 2504 C CA . HIS A 1 323 ? 24.919 -5.453 -10.197 1.00 92.50 323 HIS A CA 1
ATOM 2505 C C . HIS A 1 323 ? 23.676 -4.678 -10.609 1.00 92.50 323 HIS A C 1
ATOM 2507 O O . HIS A 1 323 ? 23.564 -3.481 -10.333 1.00 92.50 323 HIS A O 1
ATOM 2513 N N . GLY A 1 324 ? 22.729 -5.347 -11.252 1.00 89.44 324 GLY A N 1
ATOM 2514 C CA . GLY A 1 324 ? 21.511 -4.690 -11.689 1.00 89.44 324 GLY A CA 1
ATOM 2515 C C . GLY A 1 324 ? 20.328 -5.625 -11.817 1.00 89.44 324 GLY A C 1
ATOM 2516 O O . GLY A 1 324 ? 20.457 -6.846 -11.849 1.00 89.44 324 GLY A O 1
ATOM 2517 N N . ASN A 1 325 ? 19.165 -4.999 -11.910 1.00 90.62 325 ASN A N 1
ATOM 2518 C CA . ASN A 1 325 ? 17.898 -5.632 -12.214 1.00 90.62 325 ASN A CA 1
ATOM 2519 C C . ASN A 1 325 ? 17.347 -5.016 -13.492 1.00 90.62 325 ASN A C 1
ATOM 2521 O O . ASN A 1 325 ? 17.568 -3.831 -13.768 1.00 90.62 325 ASN A O 1
ATOM 2525 N N . TRP A 1 326 ? 16.571 -5.788 -14.233 1.00 94.75 326 TRP A N 1
ATOM 2526 C CA . TRP A 1 326 ? 15.811 -5.283 -15.360 1.00 94.75 326 TRP A CA 1
ATOM 2527 C C . TRP A 1 326 ? 14.392 -5.842 -15.375 1.00 94.75 326 TRP A C 1
ATOM 2529 O O . TRP A 1 326 ? 14.113 -6.906 -14.824 1.00 94.75 326 TRP A O 1
ATOM 2539 N N . GLU A 1 327 ? 13.496 -5.119 -16.041 1.00 92.38 327 GLU A N 1
ATOM 2540 C CA . GLU A 1 327 ? 12.105 -5.513 -16.264 1.00 92.38 327 GLU A CA 1
ATOM 2541 C C . GLU A 1 327 ? 11.707 -5.260 -17.719 1.00 92.38 327 GLU A C 1
ATOM 2543 O O . GLU A 1 327 ? 12.063 -4.231 -18.294 1.00 92.38 327 GLU A O 1
ATOM 2548 N N . VAL A 1 328 ? 10.949 -6.177 -18.327 1.00 96.56 328 VAL A N 1
ATOM 2549 C CA . VAL A 1 328 ? 10.367 -5.979 -19.662 1.00 96.56 328 VAL A CA 1
ATOM 2550 C C . VAL A 1 328 ? 9.339 -4.855 -19.597 1.00 96.56 328 VAL A C 1
ATOM 2552 O O . VAL A 1 328 ? 8.368 -4.940 -18.846 1.00 96.56 328 VAL A O 1
ATOM 2555 N N . VAL A 1 329 ? 9.483 -3.855 -20.466 1.00 92.44 329 VAL A N 1
ATOM 2556 C CA . VAL A 1 329 ? 8.497 -2.789 -20.651 1.00 92.44 329 VAL A CA 1
ATOM 2557 C C . VAL A 1 329 ? 7.190 -3.403 -21.173 1.00 92.44 329 VAL A C 1
ATOM 2559 O O . VAL A 1 329 ? 7.180 -3.957 -22.283 1.00 92.44 329 VAL A O 1
ATOM 2562 N N . PRO A 1 330 ? 6.075 -3.308 -20.423 1.00 89.00 330 PRO A N 1
ATOM 2563 C CA . PRO A 1 330 ? 4.785 -3.852 -20.830 1.00 89.00 330 PRO A CA 1
ATOM 2564 C C . PRO A 1 330 ? 4.361 -3.410 -22.235 1.00 89.00 330 PRO A C 1
ATOM 2566 O O . PRO A 1 330 ? 4.378 -2.227 -22.558 1.00 89.00 330 PRO A O 1
ATOM 2569 N N . GLY A 1 331 ? 3.962 -4.370 -23.075 1.00 89.94 331 GLY A N 1
ATOM 2570 C CA . GLY A 1 331 ? 3.484 -4.093 -24.438 1.00 89.94 331 GLY A CA 1
ATOM 2571 C C . GLY A 1 331 ? 4.580 -3.820 -25.476 1.00 89.94 331 GLY A C 1
ATOM 2572 O O . GLY A 1 331 ? 4.255 -3.557 -26.628 1.00 89.94 331 GLY A O 1
ATOM 2573 N N . SER A 1 332 ? 5.865 -3.917 -25.112 1.00 97.00 332 SER A N 1
ATOM 2574 C CA . SER A 1 332 ? 6.984 -3.713 -26.051 1.00 97.00 332 SER A CA 1
ATOM 2575 C C . SER A 1 332 ? 7.296 -4.920 -26.947 1.00 97.00 332 SER A C 1
ATOM 2577 O O . SER A 1 332 ? 8.028 -4.786 -27.929 1.00 97.00 332 SER A O 1
ATOM 2579 N N . GLY A 1 333 ? 6.770 -6.095 -26.598 1.00 96.88 333 GLY A N 1
ATOM 2580 C CA . GLY A 1 333 ? 7.055 -7.356 -27.268 1.00 96.88 333 GLY A CA 1
ATOM 2581 C C . GLY A 1 333 ? 6.433 -7.485 -28.665 1.00 96.88 333 GLY A C 1
ATOM 2582 O O . GLY A 1 333 ? 5.272 -7.131 -28.879 1.00 96.88 333 GLY A O 1
ATOM 2583 N N . THR A 1 334 ? 7.193 -8.032 -29.614 1.00 97.38 334 THR A N 1
ATOM 2584 C CA . THR A 1 334 ? 6.776 -8.267 -31.009 1.00 97.38 334 THR A CA 1
ATOM 2585 C C . THR A 1 334 ? 6.852 -9.748 -31.383 1.00 97.38 334 THR A C 1
ATOM 2587 O O . THR A 1 334 ? 7.563 -10.516 -30.739 1.00 97.38 334 THR A O 1
ATOM 2590 N N . GLY A 1 335 ? 6.155 -10.157 -32.447 1.00 96.31 335 GLY A N 1
ATOM 2591 C CA . GLY A 1 335 ? 6.191 -11.542 -32.926 1.00 96.31 335 GLY A CA 1
ATOM 2592 C C . GLY A 1 335 ? 5.626 -12.515 -31.891 1.00 96.31 335 GLY A C 1
ATOM 2593 O O . GLY A 1 335 ? 4.553 -12.287 -31.341 1.00 96.31 335 GLY A O 1
ATOM 2594 N N . GLU A 1 336 ? 6.368 -13.577 -31.595 1.00 96.06 336 GLU A N 1
ATOM 2595 C CA . GLU A 1 336 ? 5.994 -14.561 -30.568 1.00 96.06 336 GLU A CA 1
ATOM 2596 C C . GLU A 1 336 ? 6.156 -14.006 -29.145 1.00 96.06 336 GLU A C 1
ATOM 2598 O O . GLU A 1 336 ? 5.706 -14.617 -28.181 1.00 96.06 336 GLU A O 1
ATOM 2603 N N . LEU A 1 337 ? 6.768 -12.825 -29.016 1.00 96.56 337 LEU A N 1
ATOM 2604 C CA . LEU A 1 337 ? 6.947 -12.116 -27.755 1.00 96.56 337 LEU A CA 1
ATOM 2605 C C . LEU A 1 337 ? 5.835 -11.087 -27.490 1.00 96.56 337 LEU A C 1
ATOM 2607 O O . LEU A 1 337 ? 5.933 -10.305 -26.547 1.00 96.56 337 LEU A O 1
ATOM 2611 N N . THR A 1 338 ? 4.766 -11.041 -28.290 1.00 92.00 338 THR A N 1
ATOM 2612 C CA . THR A 1 338 ? 3.616 -10.172 -27.994 1.00 92.00 338 THR A CA 1
ATOM 2613 C C . THR A 1 338 ? 3.018 -10.508 -26.624 1.00 92.00 338 THR A C 1
ATOM 2615 O O . THR A 1 338 ? 2.908 -11.667 -26.247 1.00 92.00 338 THR A O 1
ATOM 2618 N N . SER A 1 339 ? 2.662 -9.473 -25.857 1.00 89.06 339 SER A N 1
ATOM 2619 C CA . SER A 1 339 ? 2.205 -9.576 -24.459 1.00 89.06 339 SER A CA 1
ATOM 2620 C C . SER A 1 339 ? 3.251 -10.063 -23.445 1.00 89.06 339 SER A C 1
ATOM 2622 O O . SER A 1 339 ? 2.902 -10.269 -22.280 1.00 89.06 339 SER A O 1
ATOM 2624 N N . LEU A 1 340 ? 4.531 -10.158 -23.829 1.00 94.31 340 LEU A N 1
ATOM 2625 C CA . LEU A 1 340 ? 5.620 -10.510 -22.918 1.00 94.31 340 LEU A CA 1
ATOM 2626 C C . LEU A 1 340 ? 5.665 -9.591 -21.686 1.00 94.31 340 LEU A C 1
ATOM 2628 O O . LEU A 1 340 ? 5.436 -8.374 -21.738 1.00 94.31 340 LEU A O 1
ATOM 2632 N N . ARG A 1 341 ? 5.977 -10.219 -20.562 1.00 93.12 341 ARG A N 1
ATOM 2633 C CA . ARG A 1 341 ? 6.410 -9.637 -19.300 1.00 93.12 341 ARG A CA 1
ATOM 2634 C C . ARG A 1 341 ? 7.592 -10.453 -18.803 1.00 93.12 341 ARG A C 1
ATOM 2636 O O . ARG A 1 341 ? 7.733 -11.626 -19.136 1.00 93.12 341 ARG A O 1
ATOM 2643 N N . GLY A 1 342 ? 8.425 -9.845 -17.983 1.00 91.31 342 GLY A N 1
ATOM 2644 C CA . GLY A 1 342 ? 9.539 -10.549 -17.384 1.00 91.31 342 GLY A CA 1
ATOM 2645 C C . GLY A 1 342 ? 10.416 -9.611 -16.593 1.00 91.31 342 GLY A C 1
ATOM 2646 O O . GLY A 1 342 ? 10.290 -8.392 -16.700 1.00 91.31 342 GLY A O 1
ATOM 2647 N N . HIS A 1 343 ? 11.288 -10.203 -15.805 1.00 93.88 343 HIS A N 1
ATOM 2648 C CA . HIS A 1 343 ? 12.307 -9.507 -15.049 1.00 93.88 343 HIS A CA 1
ATOM 2649 C C . HIS A 1 343 ? 13.545 -10.385 -14.934 1.00 93.88 343 HIS A C 1
ATOM 2651 O O . HIS A 1 343 ? 13.506 -11.597 -15.183 1.00 93.88 343 HIS A O 1
ATOM 2657 N N . GLY A 1 344 ? 14.631 -9.774 -14.497 1.00 90.81 344 GLY A N 1
ATOM 2658 C CA . GLY A 1 344 ? 15.872 -10.477 -14.290 1.00 90.81 344 GLY A CA 1
ATOM 2659 C C . GLY A 1 344 ? 16.887 -9.682 -13.508 1.00 90.81 344 GLY A C 1
ATOM 2660 O O . GLY A 1 344 ? 16.742 -8.481 -13.296 1.00 90.81 344 GLY A O 1
ATOM 2661 N N . GLU A 1 345 ? 17.928 -10.391 -13.112 1.00 92.19 345 GLU A N 1
ATOM 2662 C CA . GLU A 1 345 ? 19.122 -9.842 -12.487 1.00 92.19 345 GLU A CA 1
ATOM 2663 C C . GLU A 1 345 ? 20.298 -10.041 -13.430 1.00 92.19 345 GLU A C 1
ATOM 2665 O O . GLU A 1 345 ? 20.328 -11.010 -14.195 1.00 92.19 345 GLU A O 1
ATOM 2670 N N . PHE A 1 346 ? 21.266 -9.136 -13.375 1.00 95.62 346 PHE A N 1
ATOM 2671 C CA . PHE A 1 346 ? 22.510 -9.269 -14.110 1.00 95.62 346 PHE A CA 1
ATOM 2672 C C . PHE A 1 346 ? 23.702 -8.803 -13.292 1.00 95.62 346 PHE A C 1
ATOM 2674 O O . PHE A 1 346 ? 23.604 -7.915 -12.439 1.00 95.62 346 PHE A O 1
ATOM 2681 N N . THR A 1 347 ? 24.845 -9.396 -13.608 1.00 95.19 347 THR A N 1
ATOM 2682 C CA . THR A 1 347 ? 26.146 -8.944 -13.132 1.00 95.19 347 THR A CA 1
ATOM 2683 C C . THR A 1 347 ? 27.059 -8.719 -14.316 1.00 95.19 347 THR A C 1
ATOM 2685 O O . THR A 1 347 ? 27.089 -9.563 -15.212 1.00 95.19 347 THR A O 1
ATOM 2688 N N . ALA A 1 348 ? 27.819 -7.629 -14.310 1.00 94.81 348 ALA A N 1
ATOM 2689 C CA . ALA A 1 348 ? 28.780 -7.336 -15.366 1.00 94.81 348 ALA A CA 1
ATOM 2690 C C . ALA A 1 348 ? 30.140 -6.968 -14.784 1.00 94.81 348 ALA A C 1
ATOM 2692 O O . ALA A 1 348 ? 30.231 -6.233 -13.802 1.00 94.81 348 ALA A O 1
ATOM 2693 N N . GLN A 1 349 ? 31.191 -7.442 -15.436 1.00 92.06 349 GLN A N 1
ATOM 2694 C CA . GLN A 1 349 ? 32.557 -7.033 -15.174 1.00 92.06 349 GLN A CA 1
ATOM 2695 C C . GLN A 1 349 ? 33.264 -6.854 -16.515 1.00 92.06 349 GLN A C 1
ATOM 2697 O O . GLN A 1 349 ? 33.261 -7.750 -17.359 1.00 92.06 349 GLN A O 1
ATOM 2702 N N . GLU A 1 350 ? 33.859 -5.677 -16.713 1.00 89.44 350 GLU A N 1
ATOM 2703 C CA . GLU A 1 350 ? 34.479 -5.291 -17.985 1.00 89.44 350 GLU A CA 1
ATOM 2704 C C . GLU A 1 350 ? 33.498 -5.424 -19.170 1.00 89.44 350 GLU A C 1
ATOM 2706 O O . GLU A 1 350 ? 32.475 -4.741 -19.196 1.00 89.44 350 GLU A O 1
ATOM 2711 N N . HIS A 1 351 ? 33.803 -6.281 -20.150 1.00 90.31 351 HIS A N 1
ATOM 2712 C CA . HIS A 1 351 ? 33.007 -6.490 -21.366 1.00 90.31 351 HIS A CA 1
ATOM 2713 C C . HIS A 1 351 ? 32.151 -7.765 -21.331 1.00 90.31 351 HIS A C 1
ATOM 2715 O O . HIS A 1 351 ? 31.581 -8.152 -22.353 1.00 90.31 351 HIS A O 1
ATOM 2721 N N . HIS A 1 352 ? 32.054 -8.409 -20.167 1.00 93.69 352 HIS A N 1
ATOM 2722 C CA . HIS A 1 352 ? 31.288 -9.633 -19.972 1.00 93.69 352 HIS A CA 1
ATOM 2723 C C . HIS A 1 352 ? 30.207 -9.425 -18.920 1.00 93.69 352 HIS A C 1
ATOM 2725 O O . HIS A 1 352 ? 30.459 -8.878 -17.844 1.00 93.69 352 HIS A O 1
ATOM 2731 N N . ALA A 1 353 ? 29.003 -9.898 -19.216 1.00 96.00 353 ALA A N 1
ATOM 2732 C CA . ALA A 1 353 ? 27.926 -9.940 -18.247 1.00 96.00 353 ALA A CA 1
ATOM 2733 C C . ALA A 1 353 ? 27.177 -11.267 -18.322 1.00 96.00 353 ALA A C 1
ATOM 2735 O O . ALA A 1 353 ? 27.162 -11.933 -19.351 1.00 96.00 353 ALA A O 1
ATOM 2736 N N . SER A 1 354 ? 26.533 -11.627 -17.221 1.00 94.75 354 SER A N 1
ATOM 2737 C CA . SER A 1 354 ? 25.592 -12.740 -17.175 1.00 94.75 354 SER A CA 1
ATOM 2738 C C . SER A 1 354 ? 24.273 -12.240 -16.616 1.00 94.75 354 SER A C 1
ATOM 2740 O O . SER A 1 354 ? 24.248 -11.317 -15.793 1.00 94.75 354 SER A O 1
ATOM 2742 N N . ASN A 1 355 ? 23.170 -12.825 -17.070 1.00 95.12 355 ASN A N 1
ATOM 2743 C CA . ASN A 1 355 ? 21.856 -12.514 -16.538 1.00 95.12 355 ASN A CA 1
ATOM 2744 C C . ASN A 1 355 ? 21.017 -13.765 -16.284 1.00 95.12 355 ASN A C 1
ATOM 2746 O O . ASN A 1 355 ? 21.248 -14.836 -16.846 1.00 95.12 355 ASN A O 1
ATOM 2750 N N . THR A 1 356 ? 19.999 -13.601 -15.445 1.00 93.19 356 THR A N 1
ATOM 2751 C CA . THR A 1 356 ? 18.895 -14.551 -15.318 1.00 93.19 356 THR A CA 1
ATOM 2752 C C . THR A 1 356 ? 17.603 -13.886 -15.756 1.00 93.19 356 THR A C 1
ATOM 2754 O O . THR A 1 356 ? 17.395 -12.705 -15.505 1.00 93.19 356 THR A O 1
ATOM 2757 N N . THR A 1 357 ? 16.735 -14.632 -16.433 1.00 92.38 357 THR A N 1
ATOM 2758 C CA . THR A 1 357 ? 15.463 -14.139 -16.974 1.00 92.38 357 THR A CA 1
ATOM 2759 C C . THR A 1 357 ? 14.317 -15.004 -16.475 1.00 92.38 357 THR A C 1
ATOM 2761 O O . THR A 1 357 ? 14.267 -16.193 -16.784 1.00 92.38 357 THR A O 1
ATOM 2764 N N . THR A 1 358 ? 13.370 -14.405 -15.756 1.00 93.25 358 THR A N 1
ATOM 2765 C CA . THR A 1 358 ? 12.057 -15.002 -15.470 1.00 93.25 358 THR A CA 1
ATOM 2766 C C . THR A 1 358 ? 11.002 -14.257 -16.273 1.00 93.25 358 THR A C 1
ATOM 2768 O O . THR A 1 358 ? 10.946 -13.029 -16.229 1.00 93.25 358 THR A O 1
ATOM 2771 N N . TYR A 1 359 ? 10.167 -14.972 -17.025 1.00 92.44 359 TYR A N 1
ATOM 2772 C CA . TYR A 1 359 ? 9.244 -14.343 -17.969 1.00 92.44 359 TYR A CA 1
ATOM 2773 C C . TYR A 1 359 ? 7.886 -15.039 -18.047 1.00 92.44 359 TYR A C 1
ATOM 2775 O O . TYR A 1 359 ? 7.715 -16.173 -17.603 1.00 92.44 359 TYR A O 1
ATOM 2783 N N . TRP A 1 360 ? 6.900 -14.325 -18.586 1.00 91.06 360 TRP A N 1
ATOM 2784 C CA . TRP A 1 360 ? 5.540 -14.806 -18.797 1.00 91.06 360 TRP A CA 1
ATOM 2785 C C . TRP A 1 360 ? 4.775 -13.942 -19.816 1.00 91.06 360 TRP A C 1
ATOM 2787 O O . TRP A 1 360 ? 5.246 -12.887 -20.230 1.00 91.06 360 TRP A O 1
ATOM 2797 N N . PHE A 1 361 ? 3.573 -14.365 -20.213 1.00 84.12 361 PHE A N 1
ATOM 2798 C CA . PHE A 1 361 ? 2.750 -13.703 -21.236 1.00 84.12 361 PHE A CA 1
ATOM 2799 C C . PHE A 1 361 ? 1.395 -13.246 -20.706 1.00 84.12 361 PHE A C 1
ATOM 2801 O O . PHE A 1 361 ? 0.551 -14.082 -20.407 1.00 84.12 361 PHE A O 1
ATOM 2808 N N . ALA A 1 362 ? 1.161 -11.935 -20.614 1.00 75.62 362 ALA A N 1
ATOM 2809 C CA . ALA A 1 362 ? -0.136 -11.416 -20.173 1.00 75.62 362 ALA A CA 1
ATOM 2810 C C . ALA A 1 362 ? -1.291 -11.965 -21.043 1.00 75.62 362 ALA A C 1
ATOM 2812 O O . ALA A 1 362 ? -1.151 -12.019 -22.267 1.00 75.62 362 ALA A O 1
ATOM 2813 N N . SER A 1 363 ? -2.392 -12.379 -20.398 1.00 59.34 363 SER A N 1
ATOM 2814 C CA . SER A 1 363 ? -3.618 -12.899 -21.042 1.00 59.34 363 SER A CA 1
ATOM 2815 C C . SER A 1 363 ? -4.355 -11.862 -21.863 1.00 59.34 363 SER A C 1
ATOM 2817 O O . SER A 1 363 ? -4.414 -10.707 -21.378 1.00 59.34 363 SER A O 1
#

Foldseek 3Di:
DPQQDLVVLCVVPVVRSVVLVVLVVQLVPLPLDDPLLLLLLQLLLCLLVVVLPNSVSNSVVVVVVVPDDLVLSVLSLLLCCVQSHVVSSVSNVVSSVVSCVVVVHDDDDPDDDDLVQQDPFDFFDPVLLVVVVVVPVVVSVVNRSSRSNSRSDPDDQLLSSLLSNLSSCLSVVVLPPSNLRSVVSNVVSVQDPSNLLSSLSSCCSSPVVSSVSSVVSSVVSVCLQPVFVKDDQWKKKKFWPDKDKDFPADADPVQKGKIKIWTWMAIDTQAGFIKIWIKIWIAHPLRKIKIKTKMKGAADHNNFHWIFMKIKIWMADSVRKIKIKIWTDAQRTDHSCGQKTWMWIKIDHDRMMMMTIMIGGGD